Protein AF-A0A4P5W0W2-F1 (afdb_monomer_lite)

Secondary structure (DSSP, 8-state):
--------------------PPPPPS-SHHHHHHHHHHHHHHHGGGTTT-HHHHHHHHHHHHTT--SHHHHHHHHGGGGGGHHHHHHHHHHHHHHHT-S-HHHHHHHTTT-HHHHHHHHHHS--SSHHHHHHHGGGGGGGHHHHHHHHHHHHHHT---HHHHHHHHHH-GGGHHHHHHHHHHHHHHH--S----S--HHHHHHHHHHHHHHTTSS----HHHHTT---GGGG-

Radius of gyration: 25.73 Å; chains: 1; bounding box: 52×52×92 Å

Structure (mmCIF, N/CA/C/O backbone):
data_AF-A0A4P5W0W2-F1
#
_entry.id   AF-A0A4P5W0W2-F1
#
loop_
_atom_site.group_PDB
_atom_site.id
_atom_site.type_symbol
_atom_site.label_atom_id
_atom_site.label_alt_id
_atom_site.label_comp_id
_atom_site.label_asym_id
_atom_site.label_entity_id
_atom_site.label_seq_id
_atom_site.pdbx_PDB_ins_code
_atom_site.Cartn_x
_atom_site.Cartn_y
_atom_site.Cartn_z
_atom_site.occupancy
_atom_site.B_iso_or_equiv
_atom_site.auth_seq_id
_atom_site.auth_comp_id
_atom_site.auth_asym_id
_atom_site.auth_atom_id
_atom_site.pdbx_PDB_model_num
ATOM 1 N N . MET A 1 1 ? -24.484 -21.768 -55.369 1.00 39.94 1 MET A N 1
ATOM 2 C CA . MET A 1 1 ? -24.705 -23.216 -55.574 1.00 39.94 1 MET A CA 1
ATOM 3 C C . MET A 1 1 ? -23.811 -23.986 -54.602 1.00 39.94 1 MET A C 1
ATOM 5 O O . MET A 1 1 ? -22.611 -23.792 -54.692 1.00 39.94 1 MET A O 1
ATOM 9 N N . ARG A 1 2 ? -24.426 -24.833 -53.747 1.00 43.44 2 ARG A N 1
ATOM 10 C CA . ARG A 1 2 ? -23.876 -25.939 -52.904 1.00 43.44 2 ARG A CA 1
ATOM 11 C C . ARG A 1 2 ? -22.984 -25.519 -51.706 1.00 43.44 2 ARG A C 1
ATOM 13 O O . ARG A 1 2 ? -21.958 -24.898 -51.923 1.00 43.44 2 ARG A O 1
ATOM 20 N N . SER A 1 3 ? -23.421 -25.636 -50.434 1.00 46.44 3 SER A N 1
ATOM 21 C CA . SER A 1 3 ? -23.568 -26.850 -49.561 1.00 46.44 3 SER A CA 1
ATOM 22 C C . SER A 1 3 ? -22.209 -27.542 -49.345 1.00 46.44 3 SER A C 1
ATOM 24 O O . SER A 1 3 ? -21.544 -27.782 -50.342 1.00 46.44 3 SER A O 1
ATOM 26 N N . PHE A 1 4 ? -21.667 -27.824 -48.146 1.00 51.59 4 PHE A N 1
ATOM 27 C CA . PHE A 1 4 ? -22.126 -28.550 -46.933 1.00 51.59 4 PHE A CA 1
ATOM 28 C C . PHE A 1 4 ? -21.339 -28.015 -45.696 1.00 51.59 4 PHE A C 1
ATOM 30 O O . PHE A 1 4 ? -20.177 -27.666 -45.852 1.00 51.59 4 PHE A O 1
ATOM 37 N N . ALA A 1 5 ? -21.880 -27.745 -44.499 1.00 53.28 5 ALA A N 1
ATOM 38 C CA . ALA A 1 5 ? -22.445 -28.629 -43.464 1.00 53.28 5 ALA A CA 1
ATOM 39 C C . ALA A 1 5 ? -21.489 -29.727 -42.942 1.00 53.28 5 ALA A C 1
ATOM 41 O O . ALA A 1 5 ? -21.441 -30.791 -43.538 1.00 53.28 5 ALA A O 1
ATOM 42 N N . TYR A 1 6 ? -20.831 -29.495 -41.793 1.00 55.47 6 TYR A N 1
ATOM 43 C CA . TYR A 1 6 ? -20.475 -30.537 -40.812 1.00 55.47 6 TYR A CA 1
ATOM 44 C C . TYR A 1 6 ? -20.490 -29.947 -39.392 1.00 55.47 6 TYR A C 1
ATOM 46 O O . TYR A 1 6 ? -19.586 -29.224 -38.984 1.00 55.47 6 TYR A O 1
ATOM 54 N N . TYR A 1 7 ? -21.558 -30.257 -38.655 1.00 52.94 7 TYR A N 1
ATOM 55 C CA . TYR A 1 7 ? -21.638 -30.128 -37.202 1.00 52.94 7 TYR A CA 1
ATOM 56 C C . TYR A 1 7 ? -21.021 -31.388 -36.586 1.00 52.94 7 TYR A C 1
ATOM 58 O O . TYR A 1 7 ? -21.496 -32.490 -36.853 1.00 52.94 7 TYR A O 1
ATOM 66 N N . ALA A 1 8 ? -19.987 -31.234 -35.761 1.00 59.91 8 ALA A N 1
ATOM 67 C CA . ALA A 1 8 ? -19.470 -32.303 -34.913 1.00 59.91 8 ALA A CA 1
ATOM 68 C C . ALA A 1 8 ? -19.850 -31.992 -33.461 1.00 59.91 8 ALA A C 1
ATOM 70 O O . ALA A 1 8 ? -19.185 -31.222 -32.772 1.00 59.91 8 ALA A O 1
ATOM 71 N N . THR A 1 9 ? -20.967 -32.564 -33.019 1.00 56.84 9 THR A N 1
ATOM 72 C CA . THR A 1 9 ? -21.445 -32.486 -31.638 1.00 56.84 9 THR A CA 1
ATOM 73 C C . THR A 1 9 ? -20.765 -33.591 -30.831 1.00 56.84 9 THR A C 1
ATOM 75 O O . THR A 1 9 ? -21.128 -34.759 -30.946 1.00 56.84 9 THR A O 1
ATOM 78 N N . LEU A 1 10 ? -19.765 -33.239 -30.023 1.00 58.84 10 LEU A N 1
ATOM 79 C CA . LEU A 1 10 ? -19.168 -34.135 -29.030 1.00 58.84 10 LEU A CA 1
ATOM 80 C C . LEU A 1 10 ? -19.933 -33.992 -27.711 1.00 58.84 10 LEU A C 1
ATOM 82 O O . LEU A 1 10 ? -19.758 -33.027 -26.970 1.00 58.84 10 LEU A O 1
ATOM 86 N N . ALA A 1 11 ? -20.801 -34.962 -27.435 1.00 55.38 11 ALA A N 1
ATOM 87 C CA . ALA A 1 11 ? -21.416 -35.150 -26.130 1.00 55.38 11 ALA A CA 1
ATOM 88 C C . ALA A 1 11 ? -20.407 -35.844 -25.202 1.00 55.38 11 ALA A C 1
ATOM 90 O O . ALA A 1 11 ? -20.168 -37.045 -25.319 1.00 55.38 11 ALA A O 1
ATOM 91 N N . ALA A 1 12 ? -19.798 -35.086 -24.290 1.00 59.09 12 ALA A N 1
ATOM 92 C CA . ALA A 1 12 ? -18.997 -35.639 -23.206 1.00 59.09 12 ALA A CA 1
ATOM 93 C C . ALA A 1 12 ? -19.917 -35.989 -22.025 1.00 59.09 12 ALA A C 1
ATOM 95 O O . ALA A 1 12 ? -20.419 -35.107 -21.331 1.00 59.09 12 ALA A O 1
ATOM 96 N N . LEU A 1 13 ? -20.147 -37.288 -21.808 1.00 59.34 13 LEU A N 1
ATOM 97 C CA . LEU A 1 13 ? -20.707 -37.810 -20.562 1.00 59.34 13 LEU A CA 1
ATOM 98 C C . LEU A 1 13 ? -19.672 -37.641 -19.442 1.00 59.34 13 LEU A C 1
ATOM 100 O O . LEU A 1 13 ? -18.714 -38.407 -19.353 1.00 59.34 13 LEU A O 1
ATOM 104 N N . THR A 1 14 ? -19.881 -36.672 -18.556 1.00 64.12 14 THR A N 1
ATOM 105 C CA . THR A 1 14 ? -19.200 -36.624 -17.258 1.00 64.12 14 THR A CA 1
ATOM 106 C C . THR A 1 14 ? -20.047 -37.372 -16.232 1.00 64.12 14 THR A C 1
ATOM 108 O O . THR A 1 14 ? -21.064 -36.864 -15.758 1.00 64.12 14 THR A O 1
ATOM 111 N N . LEU A 1 15 ? -19.635 -38.598 -15.904 1.00 58.47 15 LEU A N 1
ATOM 112 C CA . LEU A 1 15 ? -20.134 -39.346 -14.753 1.00 58.47 15 LEU A CA 1
ATOM 113 C C . LEU A 1 15 ? -19.768 -38.578 -13.475 1.00 58.47 15 LEU A C 1
ATOM 115 O O . LEU A 1 15 ? -18.594 -38.435 -13.136 1.00 58.47 15 LEU A O 1
ATOM 119 N N . GLY A 1 16 ? -20.788 -38.055 -12.796 1.00 50.69 16 GLY A N 1
ATOM 120 C CA . GLY A 1 16 ? -20.661 -37.371 -11.515 1.00 50.69 16 GLY A CA 1
ATOM 121 C C . GLY A 1 16 ? -20.280 -38.346 -10.406 1.00 50.69 16 GLY A C 1
ATOM 122 O O . GLY A 1 16 ? -21.134 -39.037 -9.856 1.00 50.69 16 GLY A O 1
ATOM 123 N N . VAL A 1 17 ? -18.997 -38.371 -10.051 1.00 60.34 17 VAL A N 1
ATOM 124 C CA . VAL A 1 17 ? -18.537 -38.884 -8.759 1.00 60.34 17 VAL A CA 1
ATOM 125 C C . VAL A 1 17 ? -18.841 -37.797 -7.730 1.00 60.34 17 VAL A C 1
ATOM 127 O O . VAL A 1 17 ? -18.162 -36.775 -7.663 1.00 60.34 17 VAL A O 1
ATOM 130 N N . GLY A 1 18 ? -19.928 -37.983 -6.981 1.00 50.34 18 GLY A N 1
ATOM 131 C CA . GLY A 1 18 ? -20.324 -37.099 -5.892 1.00 50.34 18 GLY A CA 1
ATOM 132 C C . GLY A 1 18 ? -19.320 -37.165 -4.746 1.00 50.34 18 GLY A C 1
ATOM 133 O O . GLY A 1 18 ? -19.407 -38.040 -3.889 1.00 50.34 18 GLY A O 1
ATOM 134 N N . CYS A 1 19 ? -18.377 -36.226 -4.716 1.00 55.75 19 CYS A N 1
ATOM 135 C CA . CYS A 1 19 ? -17.613 -35.921 -3.515 1.00 55.75 19 CYS A CA 1
ATOM 136 C C . CYS A 1 19 ? -18.570 -35.276 -2.509 1.00 55.75 19 CYS A C 1
ATOM 138 O O . CYS A 1 19 ? -18.907 -34.100 -2.642 1.00 55.75 19 CYS A O 1
ATOM 140 N N . GLY A 1 20 ? -19.038 -36.053 -1.529 1.00 50.38 20 GLY A N 1
ATOM 141 C CA . GLY A 1 20 ? -19.758 -35.519 -0.378 1.00 50.38 20 GLY A CA 1
ATOM 142 C C . GLY A 1 20 ? -18.924 -34.411 0.256 1.00 50.38 20 GLY A C 1
ATOM 143 O O . GLY A 1 20 ? -17.802 -34.656 0.700 1.00 50.38 20 GLY A O 1
ATOM 144 N N . SER A 1 21 ? -19.438 -33.182 0.229 1.00 59.19 21 SER A N 1
ATOM 145 C CA . SER A 1 21 ? -18.805 -32.060 0.909 1.00 59.19 21 SER A CA 1
ATOM 146 C C . SER A 1 21 ? -18.748 -32.398 2.400 1.00 59.19 21 SER A C 1
ATOM 148 O O . SER A 1 21 ? -19.803 -32.674 2.977 1.00 59.19 21 SER A O 1
ATOM 150 N N . PRO A 1 22 ? -17.559 -32.439 3.025 1.00 60.62 22 PRO A N 1
ATOM 151 C CA . PRO A 1 22 ? -17.470 -32.655 4.458 1.00 60.62 22 PRO A CA 1
ATOM 152 C C . PRO A 1 22 ? -18.266 -31.554 5.156 1.00 60.62 22 PRO A C 1
ATOM 154 O O . PRO A 1 22 ? -18.097 -30.368 4.869 1.00 60.62 22 PRO A O 1
ATOM 157 N N . GLU A 1 23 ? -19.171 -31.973 6.034 1.00 58.88 23 GLU A N 1
ATOM 158 C CA . GLU A 1 23 ? -19.949 -31.090 6.891 1.00 58.88 23 GLU A CA 1
ATOM 159 C C . GLU A 1 23 ? -18.973 -30.161 7.637 1.00 58.88 23 GLU A C 1
ATOM 161 O O . GLU A 1 23 ? -18.024 -30.654 8.259 1.00 58.88 23 GLU A O 1
ATOM 166 N N . PRO A 1 24 ? -19.110 -28.826 7.522 1.00 57.62 24 PRO A N 1
ATOM 167 C CA . PRO A 1 24 ? -18.164 -27.905 8.131 1.00 57.62 24 PRO A CA 1
ATOM 168 C C . PRO A 1 24 ? -18.183 -28.112 9.643 1.00 57.62 24 PRO A C 1
ATOM 170 O O . PRO A 1 24 ? -19.223 -27.971 10.287 1.00 57.62 24 PRO A O 1
ATOM 173 N N . ALA A 1 25 ? -17.023 -28.464 10.201 1.00 55.62 25 ALA A N 1
ATOM 174 C CA . ALA A 1 25 ? -16.871 -28.703 11.625 1.00 55.62 25 ALA A CA 1
ATOM 175 C C . ALA A 1 25 ? -17.429 -27.506 12.422 1.00 55.62 25 ALA A C 1
ATOM 177 O O . ALA A 1 25 ? -16.989 -26.367 12.217 1.00 55.62 25 ALA A O 1
ATOM 178 N N . PRO A 1 26 ? -18.388 -27.718 13.338 1.00 56.16 26 PRO A N 1
ATOM 179 C CA . PRO A 1 26 ? -18.820 -26.657 14.223 1.00 56.16 26 PRO A CA 1
ATOM 180 C C . PRO A 1 26 ? -17.663 -26.302 15.170 1.00 56.16 26 PRO A C 1
ATOM 182 O O . PRO A 1 26 ? -16.964 -27.186 15.656 1.00 56.16 26 PRO A O 1
ATOM 185 N N . SER A 1 27 ? -17.532 -25.014 15.515 1.00 53.97 27 SER A N 1
ATOM 186 C CA . SER A 1 27 ? -16.923 -24.552 16.781 1.00 53.97 27 SER A CA 1
ATOM 187 C C . SER A 1 27 ? -15.509 -23.933 16.799 1.00 53.97 27 SER A C 1
ATOM 189 O O . SER A 1 27 ? -14.836 -24.016 17.824 1.00 53.97 27 SER A O 1
ATOM 191 N N . ALA A 1 28 ? -15.096 -23.177 15.776 1.00 56.72 28 ALA A N 1
ATOM 192 C CA . ALA A 1 28 ? -14.048 -22.151 15.966 1.00 56.72 28 ALA A CA 1
ATOM 193 C C . ALA A 1 28 ? -14.644 -20.751 16.240 1.00 56.72 28 ALA A C 1
ATOM 195 O O . ALA A 1 28 ? -14.241 -20.057 17.172 1.00 56.72 28 ALA A O 1
ATOM 196 N N . ALA A 1 29 ? -15.686 -20.362 15.498 1.00 54.91 29 ALA A N 1
ATOM 197 C CA . ALA A 1 29 ? -16.253 -19.010 15.553 1.00 54.91 29 ALA A CA 1
ATOM 198 C C . ALA A 1 29 ? -16.918 -18.642 16.899 1.00 54.91 29 ALA A C 1
ATOM 200 O O . ALA A 1 29 ? -16.861 -17.488 17.321 1.00 54.91 29 ALA A O 1
ATOM 201 N N . ARG A 1 30 ? -17.512 -19.613 17.615 1.00 59.53 30 ARG A N 1
ATOM 202 C CA . ARG A 1 30 ? -18.152 -19.360 18.925 1.00 59.53 30 ARG A CA 1
ATOM 203 C C . ARG A 1 30 ? -17.149 -19.004 20.027 1.00 59.53 30 ARG A C 1
ATOM 205 O O . ARG A 1 30 ? -17.495 -18.230 20.913 1.00 59.53 30 ARG A O 1
ATOM 212 N N . GLY A 1 31 ? -15.923 -19.528 19.965 1.00 66.75 31 GLY A N 1
ATOM 213 C CA . GLY A 1 31 ? -14.887 -19.221 20.957 1.00 66.75 31 GLY A CA 1
ATOM 214 C C . GLY A 1 31 ? -14.386 -17.778 20.857 1.00 66.75 31 GLY A C 1
ATOM 215 O O . GLY A 1 31 ? -14.198 -17.114 21.873 1.00 66.75 31 GLY A O 1
ATOM 216 N N . VAL A 1 32 ? -14.242 -17.266 19.631 1.00 65.06 32 VAL A N 1
ATOM 217 C CA . VAL A 1 32 ? -13.697 -15.923 19.368 1.00 65.06 32 VAL A CA 1
ATOM 218 C C . VAL A 1 32 ? -14.651 -14.824 19.845 1.00 65.06 32 VAL A C 1
ATOM 220 O O . VAL A 1 32 ? -14.226 -13.889 20.521 1.00 65.06 32 VAL A O 1
ATOM 223 N N . ALA A 1 33 ? -15.954 -14.969 19.583 1.00 67.94 33 ALA A N 1
ATOM 224 C CA . ALA A 1 33 ? -16.955 -13.995 20.022 1.00 67.94 33 ALA A CA 1
ATOM 225 C C . ALA A 1 33 ? -17.049 -13.892 21.558 1.00 67.94 33 ALA A C 1
ATOM 227 O O . ALA A 1 33 ? -17.168 -12.793 22.101 1.00 67.94 33 ALA A O 1
ATOM 228 N N . GLY A 1 34 ? -16.944 -15.023 22.268 1.00 75.50 34 GLY A N 1
ATOM 229 C CA . GLY A 1 34 ? -16.943 -15.043 23.734 1.00 75.50 34 GLY A CA 1
ATOM 230 C C . GLY A 1 34 ? -15.717 -14.351 24.338 1.00 75.50 34 GLY A C 1
ATOM 231 O O . GLY A 1 34 ? -15.853 -13.569 25.279 1.00 75.50 34 GLY A O 1
ATOM 232 N N . ALA A 1 35 ? -14.532 -14.580 23.763 1.00 74.50 35 ALA A N 1
ATOM 233 C CA . ALA A 1 35 ? -13.295 -13.940 24.208 1.00 74.50 35 ALA A CA 1
ATOM 234 C C . ALA A 1 35 ? -13.326 -12.417 24.005 1.00 74.50 35 ALA A C 1
ATOM 236 O O . ALA A 1 35 ? -12.937 -11.667 24.901 1.00 74.50 35 ALA A O 1
ATOM 237 N N . ALA A 1 36 ? -13.851 -11.956 22.866 1.00 79.19 36 ALA A N 1
ATOM 238 C CA . ALA A 1 36 ? -14.022 -10.534 22.597 1.00 79.19 36 ALA A CA 1
ATOM 239 C C . ALA A 1 36 ? -14.983 -9.866 23.596 1.00 79.19 36 ALA A C 1
ATOM 241 O O . ALA A 1 36 ? -14.666 -8.812 24.145 1.00 79.19 36 ALA A O 1
ATOM 242 N N . GLY A 1 37 ? -16.122 -10.500 23.900 1.00 82.69 37 GLY A N 1
ATOM 243 C CA . GLY A 1 37 ? -17.066 -9.992 24.901 1.00 82.69 37 GLY A CA 1
ATOM 244 C C . GLY A 1 37 ? -16.453 -9.880 26.302 1.00 82.69 37 GLY A C 1
ATOM 245 O O . GLY A 1 37 ? -16.635 -8.867 26.977 1.00 82.69 37 GLY A O 1
ATOM 246 N N . ALA A 1 38 ? -15.668 -10.879 26.717 1.00 85.19 38 ALA A N 1
ATOM 247 C CA . ALA A 1 38 ? -14.955 -10.846 27.993 1.00 85.19 38 ALA A CA 1
ATOM 248 C C . ALA A 1 38 ? -13.909 -9.716 28.047 1.00 85.19 38 ALA A C 1
ATOM 250 O O . ALA A 1 38 ? -13.832 -8.998 29.044 1.00 85.19 38 ALA A O 1
ATOM 251 N N . ALA A 1 39 ? -13.144 -9.518 26.966 1.00 84.50 39 ALA A N 1
ATOM 252 C CA . ALA A 1 39 ? -12.159 -8.441 26.870 1.00 84.50 39 ALA A CA 1
ATOM 253 C C . ALA A 1 39 ? -12.807 -7.053 26.983 1.00 84.50 39 ALA A C 1
ATOM 255 O O . ALA A 1 39 ? -12.330 -6.213 27.745 1.00 84.50 39 ALA A O 1
ATOM 256 N N . LEU A 1 40 ? -13.933 -6.835 26.299 1.00 90.31 40 LEU A N 1
ATOM 257 C CA . LEU A 1 40 ? -14.681 -5.578 26.384 1.00 90.31 40 LEU A CA 1
ATOM 258 C C . LEU A 1 40 ? -15.240 -5.334 27.792 1.00 90.31 40 LEU A C 1
ATOM 260 O O . LEU A 1 40 ? -15.156 -4.215 28.295 1.00 90.31 40 LEU A O 1
ATOM 264 N N . GLY A 1 41 ? -15.742 -6.380 28.458 1.00 91.75 41 GLY A N 1
ATOM 265 C CA . GLY A 1 41 ? -16.221 -6.292 29.839 1.00 91.75 41 GLY A CA 1
ATOM 266 C C . GLY A 1 41 ? -15.138 -5.845 30.827 1.00 91.75 41 GLY A C 1
ATOM 267 O O . GLY A 1 41 ? -15.423 -5.060 31.729 1.00 91.75 41 GLY A O 1
ATOM 268 N N . MET A 1 42 ? -13.884 -6.269 30.628 1.00 93.56 42 MET A N 1
ATOM 269 C CA . MET A 1 42 ? -12.757 -5.808 31.451 1.00 93.56 42 MET A CA 1
ATOM 270 C C . MET A 1 42 ? -12.445 -4.324 31.252 1.00 93.56 42 MET A C 1
ATOM 272 O O . MET A 1 42 ? -12.000 -3.673 32.193 1.00 93.56 42 MET A O 1
ATOM 276 N N . CYS A 1 43 ? -12.678 -3.766 30.061 1.00 96.56 43 CYS A N 1
ATOM 277 C CA . CYS A 1 43 ? -12.401 -2.354 29.813 1.00 96.56 43 CYS A CA 1
ATOM 278 C C . CYS A 1 43 ? -13.333 -1.435 30.612 1.00 96.56 43 CYS A C 1
ATOM 280 O O . CYS A 1 43 ? -12.893 -0.391 31.086 1.00 96.56 43 CYS A O 1
ATOM 282 N N . GLU A 1 44 ? -14.589 -1.830 30.839 1.00 96.38 44 GLU A N 1
ATOM 283 C CA . GLU A 1 44 ? -15.609 -1.004 31.506 1.00 96.38 44 GLU A CA 1
ATOM 284 C C . GLU A 1 44 ? -15.201 -0.497 32.899 1.00 96.38 44 GLU A C 1
ATOM 286 O O . GLU A 1 44 ? -15.609 0.597 33.295 1.00 96.38 44 GLU A O 1
ATOM 291 N N . GLN A 1 45 ? -14.321 -1.210 33.612 1.00 96.69 45 GLN A N 1
ATOM 292 C CA . GLN A 1 45 ? -13.799 -0.766 34.913 1.00 96.69 45 GLN A CA 1
ATOM 293 C C . GLN A 1 45 ? -13.016 0.560 34.843 1.00 96.69 45 GLN A C 1
ATOM 295 O O . GLN A 1 45 ? -12.909 1.282 35.837 1.00 96.69 45 GLN A O 1
ATOM 300 N N . TYR A 1 46 ? -12.477 0.901 33.668 1.00 96.44 46 TYR A N 1
ATOM 301 C CA . TYR A 1 46 ? -11.697 2.118 33.451 1.00 96.44 46 TYR A CA 1
ATOM 302 C C . TYR A 1 46 ? -12.542 3.315 33.010 1.00 96.44 46 TYR A C 1
ATOM 304 O O . TYR A 1 46 ? -12.067 4.448 33.103 1.00 96.44 46 TYR A O 1
ATOM 312 N N . ARG A 1 47 ? -13.786 3.091 32.553 1.00 96.38 47 ARG A N 1
ATOM 313 C CA . ARG A 1 47 ? -14.615 4.101 31.868 1.00 96.38 47 ARG A C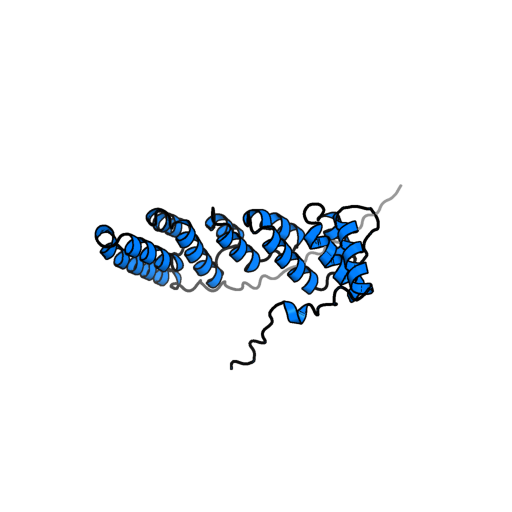A 1
ATOM 314 C C . ARG A 1 47 ? -14.711 5.416 32.641 1.00 96.38 47 ARG A C 1
ATOM 316 O O . ARG A 1 47 ? -14.555 6.484 32.061 1.00 96.38 47 ARG A O 1
ATOM 323 N N . ASN A 1 48 ? -14.957 5.325 33.947 1.00 96.06 48 ASN A N 1
ATOM 324 C CA . ASN A 1 48 ? -15.200 6.485 34.808 1.00 96.06 48 ASN A CA 1
ATOM 325 C C . ASN A 1 48 ? -13.989 6.864 35.677 1.00 96.06 48 ASN A C 1
ATOM 327 O O . ASN A 1 48 ? -14.081 7.804 36.461 1.00 96.06 48 ASN A O 1
ATOM 331 N N . THR A 1 49 ? -12.879 6.124 35.585 1.00 96.12 49 THR A N 1
ATOM 332 C CA . THR A 1 49 ? -11.705 6.307 36.456 1.00 96.12 49 THR A CA 1
ATOM 333 C C . THR A 1 49 ? -10.512 6.863 35.690 1.00 96.12 49 THR A C 1
ATOM 335 O O . THR A 1 49 ? -9.918 7.849 36.117 1.00 96.12 49 THR A O 1
ATOM 338 N N . ILE A 1 50 ? -10.167 6.261 34.549 1.00 96.94 50 ILE A N 1
ATOM 339 C CA . ILE A 1 50 ? -9.023 6.653 33.721 1.00 96.94 50 ILE A CA 1
ATOM 340 C C . ILE A 1 50 ? -9.448 6.555 32.244 1.00 96.94 50 ILE A C 1
ATOM 342 O O . ILE A 1 50 ? -9.213 5.523 31.611 1.00 96.94 50 ILE A O 1
ATOM 346 N N . PRO A 1 51 ? -10.056 7.612 31.665 1.00 94.81 51 PRO A N 1
ATOM 347 C CA . PRO A 1 51 ? -10.612 7.569 30.308 1.00 94.81 51 PRO A CA 1
ATOM 348 C C . PRO A 1 51 ? -9.619 7.097 29.239 1.00 94.81 51 PRO A C 1
ATOM 350 O O . PRO A 1 51 ? -9.944 6.236 28.431 1.00 94.81 51 PRO A O 1
ATOM 353 N N . LEU A 1 52 ? -8.363 7.548 29.292 1.00 95.62 52 LEU A N 1
ATOM 354 C CA . LEU A 1 52 ? -7.340 7.096 28.342 1.00 95.62 52 LEU A CA 1
ATOM 355 C C . LEU A 1 52 ? -7.036 5.589 28.464 1.00 95.62 52 LEU A C 1
ATOM 357 O O . LEU A 1 52 ? -6.764 4.929 27.462 1.00 95.62 52 LEU A O 1
ATOM 361 N N . ALA A 1 53 ? -7.085 5.022 29.675 1.00 96.75 53 ALA A N 1
ATOM 362 C CA . ALA A 1 53 ? -6.906 3.582 29.870 1.00 96.75 53 ALA A CA 1
ATOM 363 C C . ALA A 1 53 ? -8.109 2.792 29.336 1.00 96.75 53 ALA A C 1
ATOM 365 O O . ALA A 1 53 ? -7.919 1.720 28.764 1.00 96.75 53 ALA A O 1
ATOM 366 N N . TYR A 1 54 ? -9.324 3.341 29.463 1.00 97.00 54 TYR A N 1
ATOM 367 C CA . TYR A 1 54 ? -10.519 2.788 28.825 1.00 97.00 54 TYR A CA 1
ATOM 368 C C . TYR A 1 54 ? -10.342 2.709 27.304 1.00 97.00 54 TYR A C 1
ATOM 370 O O . TYR A 1 54 ? -10.448 1.626 26.733 1.00 97.00 54 TYR A O 1
ATOM 378 N N . GLU A 1 55 ? -9.974 3.818 26.658 1.00 96.75 55 GLU A N 1
ATOM 379 C CA . GLU A 1 55 ? -9.779 3.874 25.204 1.00 96.75 55 GLU A CA 1
ATOM 380 C C . GLU A 1 55 ? -8.673 2.917 24.729 1.00 96.75 55 GLU A C 1
ATOM 382 O O . GLU A 1 55 ? -8.878 2.144 23.793 1.00 96.75 55 GLU A O 1
ATOM 387 N N . ARG A 1 56 ? -7.515 2.894 25.405 1.00 96.94 56 ARG A N 1
ATOM 388 C CA . ARG A 1 56 ? -6.409 1.976 25.071 1.00 96.94 56 ARG A CA 1
ATOM 389 C C . ARG A 1 56 ? -6.777 0.504 25.276 1.00 96.94 56 ARG A C 1
ATOM 391 O O . ARG A 1 56 ? -6.347 -0.338 24.489 1.00 96.94 56 ARG A O 1
ATOM 398 N N . CYS A 1 57 ? -7.587 0.191 26.288 1.00 97.62 57 CYS A N 1
ATOM 399 C CA . CYS A 1 57 ? -8.114 -1.157 26.488 1.00 97.62 57 CYS A CA 1
ATOM 400 C C . CYS A 1 57 ? -9.012 -1.583 25.317 1.00 97.62 57 CYS A C 1
ATOM 402 O O . CYS A 1 57 ? -8.825 -2.672 24.775 1.00 97.62 57 CYS A O 1
ATOM 404 N N . LEU A 1 58 ? -9.926 -0.709 24.875 1.00 97.50 58 LEU A N 1
ATOM 405 C CA . LEU A 1 58 ? -10.797 -0.979 23.728 1.00 97.50 58 LEU A CA 1
ATOM 406 C C . LEU A 1 58 ? -10.002 -1.201 22.435 1.00 97.50 58 LEU A C 1
ATOM 408 O O . LEU A 1 58 ? -10.288 -2.153 21.717 1.00 97.50 58 LEU A O 1
ATOM 412 N N . ILE A 1 59 ? -8.982 -0.380 22.166 1.00 96.75 59 ILE A N 1
ATOM 413 C CA . ILE A 1 59 ? -8.089 -0.526 21.001 1.00 96.75 59 ILE A CA 1
ATOM 414 C C . ILE A 1 59 ? -7.415 -1.904 20.992 1.00 96.75 59 ILE A C 1
ATOM 416 O O . ILE A 1 59 ? -7.418 -2.594 19.977 1.00 96.75 59 ILE A O 1
ATOM 420 N N . SER A 1 60 ? -6.883 -2.336 22.138 1.00 96.25 60 SER A N 1
ATOM 421 C CA . SER A 1 60 ? -6.258 -3.657 22.276 1.00 96.25 60 SER A CA 1
ATOM 422 C C . SER A 1 60 ? -7.264 -4.795 22.054 1.00 96.25 60 SER A C 1
ATOM 424 O O . SER A 1 60 ? -6.985 -5.754 21.331 1.00 96.25 60 SER A O 1
ATOM 426 N N . ALA A 1 61 ? -8.468 -4.669 22.624 1.00 96.12 61 ALA A N 1
ATOM 427 C CA . ALA A 1 61 ? -9.544 -5.642 22.446 1.00 96.12 61 ALA A CA 1
ATOM 428 C C . ALA A 1 61 ? -10.062 -5.694 20.998 1.00 96.12 61 ALA A C 1
ATOM 430 O O . ALA A 1 61 ? -10.489 -6.758 20.539 1.00 96.12 61 ALA A O 1
ATOM 431 N N . ALA A 1 62 ? -9.992 -4.575 20.265 1.00 96.00 62 ALA A N 1
ATOM 432 C CA . ALA A 1 62 ? -10.502 -4.465 18.905 1.00 96.00 62 ALA A CA 1
ATOM 433 C C . ALA A 1 62 ? -9.875 -5.499 17.970 1.00 96.00 62 ALA A C 1
ATOM 435 O O . ALA A 1 62 ? -10.586 -6.088 17.167 1.00 96.00 62 ALA A O 1
ATOM 436 N N . ARG A 1 63 ? -8.591 -5.829 18.141 1.00 95.62 63 ARG A N 1
ATOM 437 C CA . ARG A 1 63 ? -7.883 -6.845 17.344 1.00 95.62 63 ARG A CA 1
ATOM 438 C C . ARG A 1 63 ? -8.614 -8.195 17.237 1.00 95.62 63 ARG A C 1
ATOM 440 O O . ARG A 1 63 ? -8.457 -8.894 16.239 1.00 95.62 63 ARG A O 1
ATOM 447 N N . GLY A 1 64 ? -9.388 -8.576 18.256 1.00 93.62 64 GLY A N 1
ATOM 448 C CA . GLY A 1 64 ? -10.118 -9.847 18.310 1.00 93.62 64 GLY A CA 1
ATOM 449 C C . GLY A 1 64 ? -11.570 -9.799 17.821 1.00 93.62 64 GLY A C 1
ATOM 450 O O . GLY A 1 64 ? -12.250 -10.824 17.878 1.00 93.62 64 GLY A O 1
ATOM 451 N N . LEU A 1 65 ? -12.083 -8.643 17.384 1.00 95.06 65 LEU A N 1
ATOM 452 C CA . LEU A 1 65 ? -13.491 -8.519 16.994 1.00 95.06 65 LEU A CA 1
ATOM 453 C C . LEU A 1 65 ? -13.751 -9.206 15.641 1.00 95.06 65 LEU A C 1
ATOM 455 O O . LEU A 1 65 ? -13.004 -8.989 14.686 1.00 95.06 65 LEU A O 1
ATOM 459 N N . PRO A 1 66 ? -14.821 -10.009 15.513 1.00 94.38 66 PRO A N 1
ATOM 460 C CA . PRO A 1 66 ? -15.022 -10.850 14.334 1.00 94.38 66 PRO A CA 1
ATOM 461 C C . PRO A 1 66 ? -15.581 -10.100 13.118 1.00 94.38 66 PRO A C 1
ATOM 463 O O . PRO A 1 66 ? -15.407 -10.565 11.993 1.00 94.38 66 PRO A O 1
ATOM 466 N N . THR A 1 67 ? -16.263 -8.967 13.309 1.00 95.12 67 THR A N 1
ATOM 467 C CA . THR A 1 67 ? -16.967 -8.268 12.222 1.00 95.12 67 THR A CA 1
ATOM 468 C C . THR A 1 67 ? -16.707 -6.766 12.215 1.00 95.12 67 THR A C 1
ATOM 470 O O . THR A 1 67 ? -16.302 -6.181 13.223 1.00 95.12 67 THR A O 1
ATOM 473 N N . VAL A 1 68 ? -16.967 -6.145 11.060 1.00 95.75 68 VAL A N 1
ATOM 474 C CA . VAL A 1 68 ? -16.855 -4.693 10.858 1.00 95.75 68 VAL A CA 1
ATOM 475 C C . VAL A 1 68 ? -17.849 -3.949 11.748 1.00 95.75 68 VAL A C 1
ATOM 477 O O . VAL A 1 68 ? -17.512 -2.900 12.287 1.00 95.75 68 VAL A O 1
ATOM 480 N N . GLU A 1 69 ? -19.050 -4.490 11.955 1.00 95.56 69 GLU A N 1
ATOM 481 C CA . GLU A 1 69 ? -20.087 -3.873 12.788 1.00 95.56 69 GLU A CA 1
ATOM 482 C C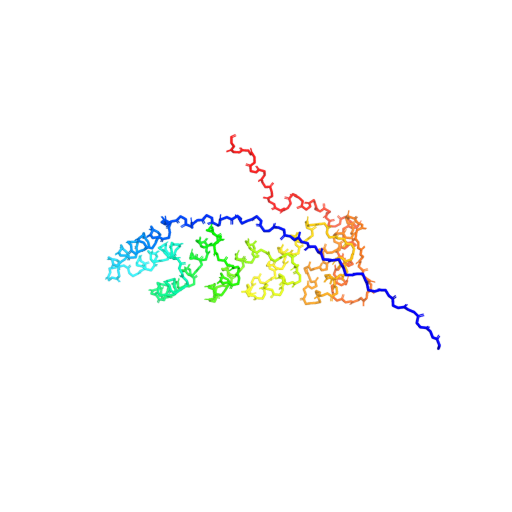 . GLU A 1 69 ? -19.645 -3.802 14.251 1.00 95.56 69 GLU A C 1
ATOM 484 O O . GLU A 1 69 ? -19.722 -2.739 14.866 1.00 95.56 69 GLU A O 1
ATOM 489 N N . MET A 1 70 ? -19.114 -4.907 14.790 1.00 95.62 70 MET A N 1
ATOM 490 C CA . MET A 1 70 ? -18.596 -4.948 16.160 1.00 95.62 70 MET A CA 1
ATOM 491 C C . MET A 1 70 ? -17.394 -4.019 16.329 1.00 95.62 70 MET A C 1
ATOM 493 O O . MET A 1 70 ? -17.321 -3.284 17.312 1.00 95.62 70 MET A O 1
ATOM 497 N N . MET A 1 71 ? -16.469 -4.027 15.363 1.00 95.81 71 MET A N 1
ATOM 498 C CA . MET A 1 71 ? -15.351 -3.084 15.329 1.00 95.81 71 MET A CA 1
ATOM 499 C C . MET A 1 71 ? -15.840 -1.639 15.353 1.00 95.81 71 MET A C 1
ATOM 501 O O . MET A 1 71 ? -15.413 -0.875 16.211 1.00 95.81 71 MET A O 1
ATOM 505 N N . THR A 1 72 ? -16.786 -1.286 14.484 1.00 95.56 72 THR A N 1
ATOM 506 C CA . THR A 1 72 ? -17.320 0.077 14.384 1.00 95.56 72 THR A CA 1
ATOM 507 C C . THR A 1 72 ? -17.951 0.518 15.703 1.00 95.56 72 THR A C 1
ATOM 509 O O . THR A 1 72 ? -17.673 1.611 16.192 1.00 95.56 72 THR A O 1
ATOM 512 N N . GLU A 1 73 ? -18.767 -0.339 16.326 1.00 95.25 73 GLU A N 1
ATOM 513 C CA . GLU A 1 73 ? -19.399 -0.033 17.613 1.00 95.25 73 GLU A CA 1
ATOM 514 C C . GLU A 1 73 ? -18.365 0.223 18.720 1.00 95.25 73 GLU A C 1
ATOM 516 O O . GLU A 1 73 ? -18.509 1.162 19.507 1.00 95.25 73 GLU A O 1
ATOM 521 N N . VAL A 1 74 ? -17.318 -0.603 18.785 1.00 95.88 74 VAL A N 1
ATOM 522 C CA . VAL A 1 74 ? -16.255 -0.488 19.789 1.00 95.88 74 VAL A CA 1
ATOM 523 C C . VAL A 1 74 ? -15.382 0.737 19.526 1.00 95.88 74 VAL A C 1
ATOM 525 O O . VAL A 1 74 ? -15.157 1.528 20.439 1.00 95.88 74 VAL A O 1
ATOM 528 N N . CYS A 1 75 ? -14.935 0.943 18.290 1.00 95.88 75 CYS A N 1
ATOM 529 C CA . CYS A 1 75 ? -14.030 2.033 17.941 1.00 95.88 75 CYS A CA 1
ATOM 530 C C . CYS A 1 75 ? -14.696 3.413 17.984 1.00 95.88 75 CYS A C 1
ATOM 532 O O . CYS A 1 75 ? -14.033 4.405 18.274 1.00 95.88 75 CYS A O 1
ATOM 534 N N . ASN A 1 76 ? -16.018 3.507 17.821 1.00 95.75 76 ASN A N 1
ATOM 535 C CA . ASN A 1 76 ? -16.743 4.759 18.071 1.00 95.75 76 ASN A CA 1
ATOM 536 C C . ASN A 1 76 ? -16.650 5.220 19.539 1.00 95.75 76 ASN A C 1
ATOM 538 O O . ASN A 1 76 ? -16.836 6.402 19.829 1.00 95.75 76 ASN A O 1
ATOM 542 N N . LYS A 1 77 ? -16.352 4.310 20.476 1.00 96.06 77 LYS A N 1
ATOM 543 C CA . LYS A 1 77 ? -16.210 4.620 21.908 1.00 96.06 77 LYS A CA 1
ATOM 544 C C . LYS A 1 77 ? -14.807 5.125 22.271 1.00 96.06 77 LYS A C 1
ATOM 546 O O . LYS A 1 77 ? -14.621 5.549 23.406 1.00 96.06 77 LYS A O 1
ATOM 551 N N . THR A 1 78 ? -13.839 5.104 21.346 1.00 95.81 78 THR A N 1
ATOM 552 C CA . THR A 1 78 ? -12.443 5.510 21.614 1.00 95.81 78 THR A CA 1
ATOM 553 C C . THR A 1 78 ? -12.139 6.974 21.282 1.00 95.81 78 THR A C 1
ATOM 555 O O . THR A 1 78 ? -10.977 7.372 21.295 1.00 95.81 78 THR A O 1
ATOM 558 N N . GLY A 1 79 ? -13.155 7.772 20.933 1.00 93.69 79 GLY A N 1
ATOM 559 C CA . GLY A 1 79 ? -13.009 9.210 20.702 1.00 93.69 79 GLY A CA 1
ATOM 560 C C . GLY A 1 79 ? -11.953 9.543 19.644 1.00 93.69 79 GLY A C 1
ATOM 561 O O . GLY A 1 79 ? -12.026 9.081 18.507 1.00 93.69 79 GLY A O 1
ATOM 562 N N . SER A 1 80 ? -10.948 10.335 20.022 1.00 94.38 80 SER A N 1
ATOM 563 C CA . SER A 1 80 ? -9.866 10.754 19.119 1.00 94.38 80 SER A CA 1
ATOM 564 C C . SER A 1 80 ? -8.946 9.611 18.672 1.00 94.38 80 SER A C 1
ATOM 566 O O . SER A 1 80 ? -8.236 9.766 17.681 1.00 94.38 80 SER A O 1
ATOM 568 N N . LEU A 1 81 ? -8.976 8.459 19.351 1.00 95.75 81 LEU A N 1
ATOM 569 C CA . LEU A 1 81 ? -8.180 7.276 19.010 1.00 95.75 81 LEU A CA 1
ATOM 570 C C . LEU A 1 81 ? -8.925 6.280 18.104 1.00 95.75 81 LEU A C 1
ATOM 572 O O . LEU A 1 81 ? -8.472 5.152 17.922 1.00 95.75 81 LEU A O 1
ATOM 576 N N . GLN A 1 82 ? -10.064 6.669 17.520 1.00 95.50 82 GLN A N 1
ATOM 577 C CA . GLN A 1 82 ? -10.831 5.816 16.600 1.00 95.50 82 GLN A CA 1
ATOM 578 C C . GLN A 1 82 ? -9.966 5.253 15.459 1.00 95.50 82 GLN A C 1
ATOM 580 O O . GLN A 1 82 ? -10.023 4.061 15.172 1.00 95.50 82 GLN A O 1
ATOM 585 N N . SER A 1 83 ? -9.103 6.076 14.856 1.00 95.62 83 SER A N 1
ATOM 586 C CA . SER A 1 83 ? -8.184 5.644 13.791 1.00 95.62 83 SER A CA 1
ATOM 587 C C . SER A 1 83 ? -7.218 4.535 14.244 1.00 95.62 83 SER A C 1
ATOM 589 O O . SER A 1 83 ? -6.988 3.574 13.505 1.00 95.62 83 SER A O 1
ATOM 591 N N . ASP A 1 84 ? -6.679 4.634 15.465 1.00 95.94 84 ASP A N 1
ATOM 592 C CA . ASP A 1 84 ? -5.804 3.608 16.053 1.00 95.94 84 ASP A CA 1
ATOM 593 C C . ASP A 1 84 ? -6.584 2.301 16.266 1.00 95.94 84 ASP A C 1
ATOM 595 O O . ASP A 1 84 ? -6.106 1.222 15.921 1.00 95.94 84 ASP A O 1
ATOM 599 N N . CYS A 1 85 ? -7.815 2.402 16.777 1.00 96.81 85 CYS A N 1
ATOM 600 C CA . CYS A 1 85 ? -8.696 1.257 17.001 1.00 96.81 85 CYS A CA 1
ATOM 601 C C . CYS A 1 85 ? -9.002 0.490 15.704 1.00 96.81 85 CYS A C 1
ATOM 603 O O . CYS A 1 85 ? -8.865 -0.734 15.658 1.00 96.81 85 CYS A O 1
ATOM 605 N N . HIS A 1 86 ? -9.358 1.206 14.630 1.00 96.62 86 HIS A N 1
ATOM 606 C CA . HIS A 1 86 ? -9.596 0.603 13.316 1.00 96.62 86 HIS A CA 1
ATOM 607 C C . HIS A 1 86 ? -8.335 -0.094 12.786 1.00 96.62 86 HIS A C 1
ATOM 609 O O . HIS A 1 86 ? -8.414 -1.213 12.280 1.00 96.62 86 HIS A O 1
ATOM 615 N N . SER A 1 87 ? -7.168 0.538 12.946 1.00 96.62 87 SER A N 1
ATOM 616 C CA . SER A 1 87 ? -5.885 -0.010 12.487 1.00 96.62 87 SER A CA 1
ATOM 617 C C . SER A 1 87 ? -5.530 -1.323 13.200 1.00 96.62 87 SER A C 1
ATOM 619 O O . SER A 1 87 ? -5.117 -2.282 12.550 1.00 96.62 87 SER A O 1
ATOM 621 N N . GLU A 1 88 ? -5.757 -1.408 14.514 1.00 96.75 88 GLU A N 1
ATOM 622 C CA . GLU A 1 88 ? -5.531 -2.629 15.303 1.00 96.75 88 GLU A CA 1
ATOM 623 C C . GLU A 1 88 ? -6.495 -3.764 14.945 1.00 96.75 88 GLU A C 1
ATOM 625 O O . GLU A 1 88 ? -6.091 -4.931 14.892 1.00 96.75 88 GLU A O 1
ATOM 630 N N . TRP A 1 89 ? -7.759 -3.441 14.652 1.00 97.44 89 TRP A N 1
ATOM 631 C CA . TRP A 1 89 ? -8.694 -4.428 14.114 1.00 97.44 89 TRP A CA 1
ATOM 632 C C . TRP A 1 89 ? -8.230 -4.943 12.751 1.00 97.44 89 TRP A C 1
ATOM 634 O O . TRP A 1 89 ? -8.138 -6.155 12.561 1.00 97.44 89 TRP A O 1
ATOM 644 N N . VAL A 1 90 ? -7.882 -4.046 11.821 1.00 98.00 90 VAL A N 1
ATOM 645 C CA . VAL A 1 90 ? -7.407 -4.417 10.480 1.00 98.00 90 VAL A CA 1
ATOM 646 C C . VAL A 1 90 ? -6.157 -5.300 10.560 1.00 98.00 90 VAL A C 1
ATOM 648 O O . VAL A 1 90 ? -6.130 -6.344 9.912 1.00 98.00 90 VAL A O 1
ATOM 651 N N . ASP A 1 91 ? -5.169 -4.964 11.397 1.00 97.12 91 ASP A N 1
ATOM 652 C CA . ASP A 1 91 ? -3.993 -5.812 11.668 1.00 97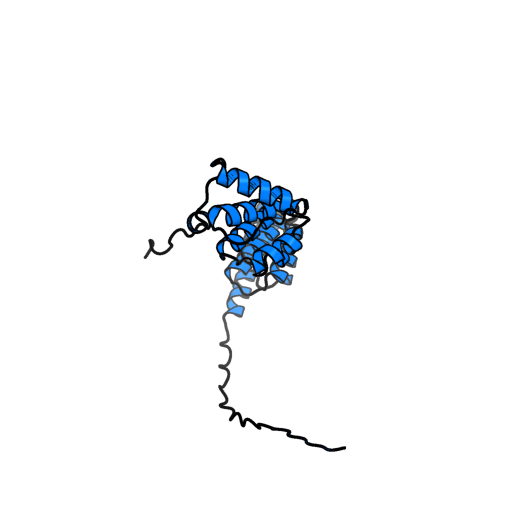.12 91 ASP A CA 1
ATOM 653 C C . ASP A 1 91 ? -4.388 -7.206 12.180 1.00 97.12 91 ASP A C 1
ATOM 655 O O . ASP A 1 91 ? -3.904 -8.224 11.677 1.00 97.12 91 ASP A O 1
ATOM 659 N N . GLY A 1 92 ? -5.336 -7.276 13.120 1.00 95.94 92 GLY A N 1
ATOM 660 C CA . GLY A 1 92 ? -5.900 -8.538 13.595 1.00 95.94 92 GLY A CA 1
ATOM 661 C C . GLY A 1 92 ? -6.492 -9.389 12.472 1.00 95.94 92 GLY A C 1
ATOM 662 O O . GLY A 1 92 ? -6.155 -10.567 12.340 1.00 95.94 92 GLY A O 1
ATOM 663 N N . ARG A 1 93 ? -7.336 -8.796 11.622 1.00 97.19 93 ARG A N 1
ATOM 664 C CA . ARG A 1 93 ? -8.001 -9.505 10.517 1.00 97.19 93 ARG A CA 1
ATOM 665 C C . ARG A 1 93 ? -7.042 -9.888 9.395 1.00 97.19 93 ARG A C 1
ATOM 667 O O . ARG A 1 93 ? -7.170 -10.983 8.857 1.00 97.19 93 ARG A O 1
ATOM 674 N N . MET A 1 94 ? -6.040 -9.061 9.093 1.00 96.81 94 MET A N 1
ATOM 675 C CA . MET A 1 94 ? -4.978 -9.408 8.142 1.00 96.81 94 MET A CA 1
ATOM 676 C C . MET A 1 94 ? -4.209 -10.660 8.571 1.00 96.81 94 MET A C 1
ATOM 678 O O . MET A 1 94 ? -3.885 -11.491 7.729 1.00 96.81 94 MET A O 1
ATOM 682 N N . ARG A 1 95 ? -3.948 -10.836 9.875 1.00 95.25 95 ARG A N 1
ATOM 683 C CA . ARG A 1 95 ? -3.280 -12.046 10.390 1.00 95.25 95 ARG A CA 1
ATOM 684 C C . ARG A 1 95 ? -4.145 -13.297 10.299 1.00 95.25 95 ARG A C 1
ATOM 686 O O . ARG A 1 95 ? -3.603 -14.385 10.128 1.00 95.25 95 ARG A O 1
ATOM 693 N N . VAL A 1 96 ? -5.461 -13.152 10.445 1.00 95.12 96 VAL A N 1
ATOM 694 C CA . VAL A 1 96 ? -6.403 -14.268 10.280 1.00 95.12 96 VAL A CA 1
ATOM 695 C C . VAL A 1 96 ? -6.585 -14.613 8.798 1.00 95.12 96 VAL A C 1
ATOM 697 O O . VAL A 1 96 ? -6.706 -15.788 8.463 1.00 95.12 96 VAL A O 1
ATOM 700 N N . GLY A 1 97 ? -6.555 -13.614 7.911 1.00 94.81 97 GLY A N 1
ATOM 701 C CA . GLY A 1 97 ? -6.627 -13.806 6.460 1.00 94.81 97 GLY A CA 1
ATOM 702 C C . GLY A 1 97 ? -8.013 -14.216 5.955 1.00 94.81 97 GLY A C 1
ATOM 703 O O . GLY A 1 97 ? -8.124 -14.860 4.916 1.00 94.81 97 GLY A O 1
ATOM 704 N N . ASP A 1 98 ? -9.074 -13.880 6.689 1.00 95.00 98 ASP A N 1
ATOM 705 C CA . ASP A 1 98 ? -10.450 -14.302 6.401 1.00 95.00 98 ASP A CA 1
ATOM 706 C C . ASP A 1 98 ? -11.332 -13.204 5.785 1.00 95.00 98 ASP A C 1
ATOM 708 O O . ASP A 1 98 ? -12.508 -13.438 5.508 1.00 95.00 98 ASP A O 1
ATOM 712 N N . LEU A 1 99 ? -10.777 -12.014 5.538 1.00 95.94 99 LEU A N 1
ATOM 713 C CA . LEU A 1 99 ? -11.455 -10.911 4.856 1.00 95.94 99 LEU A CA 1
ATOM 714 C C . LEU A 1 99 ? -10.715 -10.500 3.577 1.00 95.94 99 LEU A C 1
ATOM 716 O O . LEU A 1 99 ? -9.484 -10.513 3.546 1.00 95.94 99 LEU A O 1
ATOM 720 N N . PRO A 1 100 ? -11.438 -10.077 2.522 1.00 96.62 100 PRO A N 1
ATOM 721 C CA . PRO A 1 100 ? -10.806 -9.566 1.315 1.00 96.62 100 PRO A CA 1
ATOM 722 C C . PRO A 1 100 ? -10.204 -8.174 1.555 1.00 96.62 100 PRO A C 1
ATOM 724 O O . PRO A 1 100 ? -10.726 -7.375 2.337 1.00 96.62 100 PRO A O 1
ATOM 727 N N . ALA A 1 101 ? -9.152 -7.840 0.800 1.00 95.50 101 ALA A N 1
ATOM 728 C CA . ALA A 1 101 ? -8.451 -6.555 0.895 1.00 95.50 101 ALA A CA 1
ATOM 729 C C . ALA A 1 101 ? -9.385 -5.339 0.764 1.00 95.50 101 ALA A C 1
ATOM 731 O O . ALA A 1 101 ? -9.218 -4.356 1.476 1.00 95.50 101 ALA A O 1
ATOM 732 N N . ALA A 1 102 ? -10.411 -5.419 -0.091 1.00 95.75 102 ALA A N 1
ATOM 733 C CA . ALA A 1 102 ? -11.398 -4.350 -0.250 1.00 95.75 102 ALA A CA 1
ATOM 734 C C . ALA A 1 102 ? -12.163 -4.046 1.054 1.00 95.75 102 ALA A C 1
ATOM 736 O O . ALA A 1 102 ? -12.387 -2.881 1.376 1.00 95.75 102 ALA A O 1
ATOM 737 N N . THR A 1 103 ? -12.522 -5.075 1.831 1.00 97.00 103 THR A N 1
ATOM 738 C CA . THR A 1 103 ? -13.182 -4.906 3.135 1.00 97.00 103 THR A CA 1
ATOM 739 C C . THR A 1 103 ? -12.230 -4.296 4.159 1.00 97.00 103 THR A C 1
ATOM 741 O O . THR A 1 103 ? -12.624 -3.401 4.901 1.00 97.00 103 THR A O 1
ATOM 744 N N . LEU A 1 104 ? -10.970 -4.737 4.175 1.00 97.44 104 LEU A N 1
ATOM 745 C CA . LEU A 1 104 ? -9.946 -4.191 5.068 1.00 97.44 104 LEU A CA 1
ATOM 746 C C . LEU A 1 104 ? -9.651 -2.714 4.759 1.00 97.44 104 LEU A C 1
ATOM 748 O O . LEU A 1 104 ? -9.586 -1.898 5.673 1.00 97.44 104 LEU A O 1
ATOM 752 N N . LEU A 1 105 ? -9.557 -2.347 3.477 1.00 96.62 105 LEU A N 1
ATOM 753 C CA . LEU A 1 105 ? -9.365 -0.959 3.045 1.00 96.62 105 LEU A CA 1
ATOM 754 C C . LEU A 1 105 ? -10.538 -0.061 3.431 1.00 96.62 105 LEU A C 1
ATOM 756 O O . LEU A 1 105 ? -10.320 1.051 3.904 1.00 96.62 105 LEU A O 1
ATOM 760 N N . ALA A 1 106 ? -11.773 -0.541 3.269 1.00 96.06 106 ALA A N 1
ATOM 761 C CA . ALA A 1 106 ? -12.952 0.202 3.701 1.00 96.06 106 ALA A CA 1
ATOM 762 C C . ALA A 1 106 ? -12.945 0.440 5.222 1.00 96.06 106 ALA A C 1
ATOM 764 O O . ALA A 1 106 ? -13.290 1.529 5.676 1.00 96.06 106 ALA A O 1
ATOM 765 N N . ALA A 1 107 ? -12.496 -0.549 6.002 1.00 96.44 107 ALA A N 1
ATOM 766 C CA . ALA A 1 107 ? -12.381 -0.438 7.452 1.00 96.44 107 ALA A CA 1
ATOM 767 C C . ALA A 1 107 ? -11.265 0.516 7.911 1.00 96.44 107 ALA A C 1
ATOM 769 O O . ALA A 1 107 ? -11.357 1.048 9.013 1.00 96.44 107 ALA A O 1
ATOM 770 N N . CYS A 1 108 ? -10.244 0.776 7.090 1.00 95.56 108 CYS A N 1
ATOM 771 C CA . CYS A 1 108 ? -9.167 1.704 7.439 1.00 95.56 108 CYS A CA 1
ATOM 772 C C . CYS A 1 108 ? -9.598 3.175 7.504 1.00 95.56 108 CYS A C 1
ATOM 774 O O . CYS A 1 108 ? -8.885 3.973 8.108 1.00 95.56 108 CYS A O 1
ATOM 776 N N . ALA A 1 109 ? -10.701 3.579 6.866 1.00 83.81 109 ALA A N 1
ATOM 777 C CA . ALA A 1 109 ? -11.018 4.995 6.689 1.00 83.81 109 ALA A CA 1
ATOM 778 C C . ALA A 1 109 ? -11.229 5.733 8.036 1.00 83.81 109 ALA A C 1
ATOM 780 O O . ALA A 1 109 ? -11.978 5.238 8.878 1.00 83.81 109 ALA A O 1
ATOM 781 N N . PRO A 1 110 ? -10.631 6.930 8.244 1.00 81.38 110 PRO A N 1
ATOM 782 C CA . PRO A 1 110 ? -9.837 7.725 7.296 1.00 81.38 110 PRO A CA 1
ATOM 783 C C . PRO A 1 110 ? -8.300 7.570 7.423 1.00 81.38 110 PRO A C 1
ATOM 785 O O . PRO A 1 110 ? -7.580 8.456 6.975 1.00 81.38 110 PRO A O 1
ATOM 788 N N . SER A 1 111 ? -7.776 6.499 8.032 1.00 95.12 111 SER A N 1
ATOM 789 C CA . SER A 1 111 ? -6.342 6.292 8.309 1.00 95.12 111 SER A CA 1
ATOM 790 C C . SER A 1 111 ? -5.516 5.933 7.059 1.00 95.12 111 SER A C 1
ATOM 792 O O . SER A 1 111 ? -5.605 4.800 6.568 1.00 95.12 111 SER A O 1
ATOM 794 N N . PRO A 1 112 ? -4.639 6.830 6.561 1.00 95.88 112 PRO A N 1
ATOM 795 C CA . PRO A 1 112 ? -3.790 6.529 5.409 1.00 95.88 112 PRO A CA 1
ATOM 796 C C . PRO A 1 112 ? -2.688 5.508 5.742 1.00 95.88 112 PRO A C 1
ATOM 798 O O . PRO A 1 112 ? -2.291 4.733 4.876 1.00 95.88 112 PRO A O 1
ATOM 801 N N . ASP A 1 113 ? -2.220 5.480 6.998 1.00 96.12 113 ASP A N 1
ATOM 802 C CA . ASP A 1 113 ? -1.235 4.508 7.500 1.00 96.12 113 ASP A CA 1
ATOM 803 C C . ASP A 1 113 ? -1.805 3.078 7.490 1.00 96.12 113 ASP A C 1
ATOM 805 O O . ASP A 1 113 ? -1.153 2.134 7.032 1.00 96.12 113 ASP A O 1
ATOM 809 N N . CYS A 1 114 ? -3.063 2.923 7.923 1.00 97.62 114 CYS A N 1
ATOM 810 C CA . CYS A 1 114 ? -3.780 1.651 7.834 1.00 97.62 114 CYS A CA 1
ATOM 811 C C . CYS A 1 114 ? -3.923 1.210 6.373 1.00 97.62 114 CYS A C 1
ATOM 813 O O . CYS A 1 114 ? -3.595 0.072 6.035 1.00 97.62 114 CYS A O 1
ATOM 815 N N . ALA A 1 115 ? -4.353 2.121 5.490 1.00 97.81 115 ALA A N 1
ATOM 816 C CA . ALA A 1 115 ? -4.540 1.808 4.076 1.00 97.81 115 ALA A CA 1
ATOM 817 C C . ALA A 1 115 ? -3.232 1.365 3.402 1.00 97.81 115 ALA A C 1
ATOM 819 O O . ALA A 1 115 ? -3.225 0.348 2.711 1.00 97.81 115 ALA A O 1
ATOM 820 N N . LEU A 1 116 ? -2.117 2.068 3.648 1.00 97.75 116 LEU A N 1
ATOM 821 C CA . LEU A 1 116 ? -0.790 1.662 3.173 1.00 97.75 116 LEU A CA 1
ATOM 822 C C . LEU A 1 116 ? -0.445 0.238 3.632 1.00 97.75 116 LEU A C 1
ATOM 824 O O . LEU A 1 116 ? -0.064 -0.596 2.814 1.00 97.75 116 LEU A O 1
ATOM 828 N N . THR A 1 117 ? -0.639 -0.055 4.920 1.00 97.75 117 THR A N 1
ATOM 829 C CA . THR A 1 117 ? -0.339 -1.374 5.497 1.00 97.75 117 THR A CA 1
ATOM 830 C C . THR A 1 117 ? -1.141 -2.489 4.818 1.00 97.75 117 THR A C 1
ATOM 832 O O . THR A 1 117 ? -0.585 -3.542 4.489 1.00 97.75 117 THR A O 1
ATOM 835 N N . VAL A 1 118 ? -2.434 -2.261 4.551 1.00 98.06 118 VAL A N 1
ATOM 836 C CA . VAL A 1 118 ? -3.279 -3.226 3.828 1.00 98.06 118 VAL A CA 1
ATOM 837 C C . VAL A 1 118 ? -2.784 -3.429 2.399 1.00 98.06 118 VAL A C 1
ATOM 839 O O . VAL A 1 118 ? -2.663 -4.571 1.961 1.00 98.06 118 VAL A O 1
ATOM 842 N N . LEU A 1 119 ? -2.472 -2.345 1.685 1.00 97.75 119 LEU A N 1
ATOM 843 C CA . LEU A 1 119 ? -2.023 -2.382 0.289 1.00 97.75 119 LEU A CA 1
ATOM 844 C C . LEU A 1 119 ? -0.669 -3.073 0.108 1.00 97.75 119 LEU A C 1
ATOM 846 O O . LEU A 1 119 ? -0.440 -3.702 -0.927 1.00 97.75 119 LEU A O 1
ATOM 850 N N . ASP A 1 120 ? 0.214 -2.975 1.099 1.00 96.88 120 ASP A N 1
ATOM 851 C CA . ASP A 1 120 ? 1.491 -3.686 1.094 1.00 96.88 120 ASP A CA 1
ATOM 852 C C . ASP A 1 120 ? 1.356 -5.156 1.488 1.00 96.88 120 ASP A C 1
ATOM 854 O O . ASP A 1 120 ? 2.051 -6.002 0.923 1.00 96.88 120 ASP A O 1
ATOM 858 N N . SER A 1 121 ? 0.438 -5.475 2.402 1.00 96.75 121 SER A N 1
ATOM 859 C CA . SER A 1 121 ? 0.207 -6.853 2.856 1.00 96.75 121 SER A CA 1
ATOM 860 C C . SER A 1 121 ? -0.632 -7.677 1.872 1.00 96.75 121 SER A C 1
ATOM 862 O O . SER A 1 121 ? -0.476 -8.893 1.799 1.00 96.75 121 SER A O 1
ATOM 864 N N . HIS A 1 122 ? -1.515 -7.026 1.109 1.00 96.06 122 HIS A N 1
ATOM 865 C CA . HIS A 1 122 ? -2.435 -7.657 0.156 1.00 96.06 122 HIS A CA 1
ATOM 866 C C . HIS A 1 122 ? -2.300 -7.026 -1.232 1.00 96.06 122 HIS A C 1
ATOM 868 O O . HIS A 1 122 ? -3.227 -6.369 -1.717 1.00 96.06 122 HIS A O 1
ATOM 874 N N . PRO A 1 123 ? -1.141 -7.191 -1.881 1.00 96.38 123 PRO A N 1
ATOM 875 C CA . PRO A 1 123 ? -0.905 -6.552 -3.155 1.00 96.38 123 PRO A CA 1
ATOM 876 C C . PRO A 1 123 ? -1.766 -7.144 -4.268 1.00 96.38 123 PRO A C 1
ATOM 878 O O . PRO A 1 123 ? -1.926 -8.360 -4.376 1.00 96.38 123 PRO A O 1
ATOM 881 N N . ASN A 1 124 ? -2.273 -6.284 -5.146 1.00 96.56 124 ASN A N 1
ATOM 882 C CA . ASN A 1 124 ? -2.855 -6.717 -6.404 1.00 96.56 124 ASN A CA 1
ATOM 883 C C . ASN A 1 124 ? -1.754 -7.238 -7.343 1.00 96.56 124 ASN A C 1
ATOM 885 O O . ASN A 1 124 ? -0.658 -6.675 -7.394 1.00 96.56 124 ASN A O 1
ATOM 889 N N . ALA A 1 125 ? -2.058 -8.305 -8.084 1.00 94.38 125 ALA A N 1
ATOM 890 C CA . ALA A 1 125 ? -1.137 -8.893 -9.050 1.00 94.38 125 ALA A CA 1
ATOM 891 C C . ALA A 1 125 ? -0.894 -7.981 -10.267 1.00 94.38 125 ALA A C 1
ATOM 893 O O . ALA A 1 125 ? 0.209 -7.973 -10.805 1.00 94.38 125 ALA A O 1
ATOM 894 N N . ASP A 1 126 ? -1.895 -7.198 -10.687 1.00 96.06 126 ASP A N 1
ATOM 895 C CA . ASP A 1 126 ? -1.713 -6.180 -11.723 1.00 96.06 126 ASP A CA 1
ATOM 896 C C . ASP A 1 126 ? -1.205 -4.884 -11.082 1.00 96.06 126 ASP A C 1
ATOM 898 O O . ASP A 1 126 ? -1.910 -4.216 -10.317 1.00 96.06 126 ASP A O 1
ATOM 902 N N . VAL A 1 127 ? 0.026 -4.507 -11.428 1.00 96.12 127 VAL A N 1
ATOM 903 C CA . VAL A 1 127 ? 0.687 -3.319 -10.884 1.00 96.12 127 VAL A CA 1
ATOM 904 C C . VAL A 1 127 ? -0.081 -2.027 -11.176 1.00 96.12 127 VAL A C 1
ATOM 906 O O . VAL A 1 127 ? -0.139 -1.161 -10.307 1.00 96.12 127 VAL A O 1
ATOM 909 N N . LEU A 1 128 ? -0.742 -1.898 -12.333 1.00 96.00 128 LEU A N 1
ATOM 910 C CA . LEU A 1 128 ? -1.512 -0.691 -12.659 1.00 96.00 128 LEU A CA 1
ATOM 911 C C . LEU A 1 128 ? -2.776 -0.588 -11.799 1.00 96.00 128 LEU A C 1
ATOM 913 O O . LEU A 1 128 ? -3.150 0.497 -11.349 1.00 96.00 128 LEU A O 1
ATOM 917 N N . VAL A 1 129 ? -3.412 -1.729 -11.512 1.00 96.19 129 VAL A N 1
ATOM 918 C CA . VAL A 1 129 ? -4.536 -1.785 -10.569 1.00 96.19 129 VAL A CA 1
ATOM 919 C C . VAL A 1 129 ? -4.052 -1.431 -9.165 1.00 96.19 129 VAL A C 1
ATOM 921 O O . VAL A 1 129 ? -4.697 -0.631 -8.488 1.00 96.19 129 VAL A O 1
ATOM 924 N N . GLN A 1 130 ? -2.899 -1.955 -8.740 1.00 96.69 130 GLN A N 1
ATOM 925 C CA . GLN A 1 130 ? -2.308 -1.620 -7.445 1.00 96.69 130 GLN A CA 1
ATOM 926 C C . GLN A 1 130 ? -1.999 -0.121 -7.321 1.00 96.69 130 GLN A C 1
ATOM 928 O O . GLN A 1 130 ? -2.329 0.480 -6.302 1.00 96.69 130 GLN A O 1
ATOM 933 N N . MET A 1 131 ? -1.416 0.497 -8.350 1.00 95.94 131 MET A N 1
ATOM 934 C CA . MET A 1 131 ? -1.116 1.934 -8.367 1.00 95.94 131 MET A CA 1
ATOM 935 C C . MET A 1 131 ? -2.380 2.778 -8.205 1.00 95.94 131 MET A C 1
ATOM 937 O O . MET A 1 131 ? -2.392 3.725 -7.422 1.00 95.94 131 MET A O 1
ATOM 941 N N . LYS A 1 132 ? -3.485 2.382 -8.848 1.00 95.38 132 LYS A N 1
ATOM 942 C CA . LYS A 1 132 ? -4.787 3.029 -8.645 1.00 95.38 132 LYS A CA 1
ATOM 943 C C . LYS A 1 132 ? -5.317 2.846 -7.220 1.00 95.38 132 LYS A C 1
ATOM 945 O O . LYS A 1 132 ? -5.910 3.764 -6.661 1.00 95.38 132 LYS A O 1
ATOM 950 N N . LEU A 1 133 ? -5.127 1.674 -6.616 1.00 95.50 133 LEU A N 1
ATOM 951 C CA . LEU A 1 133 ? -5.527 1.435 -5.225 1.00 95.50 133 LEU A CA 1
ATOM 952 C C . LEU A 1 133 ? -4.691 2.262 -4.231 1.00 95.50 133 LEU A C 1
ATOM 954 O O . LEU A 1 133 ? -5.208 2.641 -3.180 1.00 95.50 133 LEU A O 1
ATOM 958 N N . CYS A 1 134 ? -3.446 2.609 -4.577 1.00 96.50 134 CYS A N 1
ATOM 959 C CA . CYS A 1 134 ? -2.571 3.453 -3.759 1.00 96.50 134 CYS A CA 1
ATOM 960 C C . CYS A 1 134 ? -3.101 4.873 -3.505 1.00 96.50 134 CYS A C 1
ATOM 962 O O . CYS A 1 134 ? -2.613 5.524 -2.583 1.00 96.50 134 CYS A O 1
ATOM 964 N N . GLU A 1 135 ? -4.128 5.339 -4.225 1.00 95.12 135 GLU A N 1
ATOM 965 C CA . GLU A 1 135 ? -4.834 6.584 -3.884 1.00 95.12 135 GLU A CA 1
ATOM 966 C C . GLU A 1 135 ? -5.399 6.550 -2.451 1.00 95.12 135 GLU A C 1
ATOM 968 O O . GLU A 1 135 ? -5.380 7.557 -1.743 1.00 95.12 135 GLU A O 1
ATOM 973 N N . ALA A 1 136 ? -5.823 5.374 -1.968 1.00 94.88 136 ALA A N 1
ATOM 974 C CA . ALA A 1 136 ? -6.337 5.204 -0.608 1.00 94.88 136 ALA A CA 1
ATOM 975 C C . ALA A 1 136 ? -5.272 5.450 0.481 1.00 94.88 136 ALA A C 1
ATOM 977 O O . ALA A 1 136 ? -5.620 5.757 1.620 1.00 94.88 136 ALA A O 1
ATOM 978 N N . ALA A 1 137 ? -3.980 5.365 0.144 1.00 96.19 137 ALA A N 1
ATOM 979 C CA . ALA A 1 137 ? -2.880 5.654 1.066 1.00 96.19 137 ALA A CA 1
ATOM 980 C C . ALA A 1 137 ? -2.625 7.166 1.249 1.00 96.19 137 ALA A C 1
ATOM 982 O O . ALA A 1 137 ? -1.748 7.553 2.027 1.00 96.19 137 ALA A O 1
ATOM 983 N N . GLY A 1 138 ? -3.364 8.038 0.549 1.00 95.00 138 GLY A N 1
ATOM 984 C CA . GLY A 1 138 ? -3.326 9.491 0.726 1.00 95.00 138 GLY A CA 1
ATOM 985 C C . GLY A 1 138 ? -1.908 10.060 0.637 1.00 95.00 138 GLY A C 1
ATOM 986 O O . GLY A 1 138 ? -1.225 9.915 -0.375 1.00 95.00 138 GLY A O 1
ATOM 987 N N . ARG A 1 139 ? -1.421 10.672 1.726 1.00 95.81 139 ARG A N 1
ATOM 988 C CA . ARG A 1 139 ? -0.054 11.231 1.796 1.00 95.81 139 ARG A CA 1
ATOM 989 C C . ARG A 1 139 ? 1.060 10.202 1.543 1.00 95.81 139 ARG A C 1
ATOM 991 O O . ARG A 1 139 ? 2.170 10.595 1.206 1.00 95.81 139 ARG A O 1
ATOM 998 N N . PHE A 1 140 ? 0.778 8.907 1.695 1.00 96.62 140 PHE A N 1
ATOM 999 C CA . PHE A 1 140 ? 1.729 7.818 1.454 1.00 96.62 140 PHE A CA 1
ATOM 1000 C C . PHE A 1 140 ? 1.575 7.147 0.087 1.00 96.62 140 PHE A C 1
ATOM 1002 O O . PHE A 1 140 ? 2.241 6.146 -0.178 1.00 96.62 140 PHE A O 1
ATOM 1009 N N . ARG A 1 141 ? 0.745 7.698 -0.807 1.00 95.81 141 ARG A N 1
ATOM 1010 C CA . ARG A 1 141 ? 0.550 7.198 -2.175 1.00 95.81 141 ARG A CA 1
ATOM 1011 C C . ARG A 1 141 ? 1.874 6.902 -2.888 1.00 95.81 141 ARG A C 1
ATOM 1013 O O . ARG A 1 141 ? 2.039 5.819 -3.436 1.00 95.81 141 ARG A O 1
ATOM 1020 N N . GLY A 1 142 ? 2.843 7.820 -2.822 1.00 94.31 142 GLY A N 1
ATOM 1021 C CA . GLY A 1 142 ? 4.158 7.639 -3.451 1.00 94.31 142 GLY A CA 1
ATOM 1022 C C . GLY A 1 142 ? 4.942 6.434 -2.914 1.00 94.31 142 GLY A C 1
ATOM 1023 O O . GLY A 1 142 ? 5.532 5.695 -3.699 1.00 94.31 142 GLY A O 1
ATOM 1024 N N . PHE A 1 143 ? 4.897 6.180 -1.599 1.00 95.69 143 PHE A N 1
ATOM 1025 C CA . PHE A 1 143 ? 5.520 4.993 -0.996 1.00 95.69 143 PHE A CA 1
ATOM 1026 C C . PHE A 1 143 ? 4.833 3.707 -1.457 1.00 95.69 143 PHE A C 1
ATOM 1028 O O . PHE A 1 143 ? 5.513 2.782 -1.894 1.00 95.69 143 PHE A O 1
ATOM 1035 N N . CYS A 1 144 ? 3.497 3.684 -1.448 1.00 97.31 144 CYS A N 1
ATOM 1036 C CA . CYS A 1 144 ? 2.714 2.546 -1.930 1.00 97.31 144 CYS A CA 1
ATOM 1037 C C . CYS A 1 144 ? 3.050 2.197 -3.390 1.00 97.31 144 CYS A C 1
ATOM 1039 O O . CYS A 1 144 ? 3.313 1.038 -3.714 1.00 97.31 144 CYS A O 1
ATOM 1041 N N . ILE A 1 145 ? 3.113 3.201 -4.270 1.00 96.44 145 ILE A N 1
ATOM 1042 C CA . ILE A 1 145 ? 3.466 3.018 -5.685 1.00 96.44 145 ILE A CA 1
ATOM 1043 C C . ILE A 1 145 ? 4.914 2.548 -5.825 1.00 96.44 145 ILE A C 1
ATOM 1045 O O . ILE A 1 145 ? 5.185 1.635 -6.602 1.00 96.44 145 ILE A O 1
ATOM 1049 N N . GLY A 1 146 ? 5.837 3.103 -5.035 1.00 95.06 146 GLY A N 1
ATOM 1050 C CA . GLY A 1 146 ? 7.227 2.650 -4.974 1.00 95.06 146 GLY A CA 1
ATOM 1051 C C . GLY A 1 146 ? 7.353 1.173 -4.602 1.00 95.06 146 GLY A C 1
ATOM 1052 O O . GLY A 1 146 ? 8.078 0.429 -5.263 1.00 95.06 146 GLY A O 1
ATOM 1053 N N . HIS A 1 147 ? 6.620 0.719 -3.585 1.00 96.00 147 HIS A N 1
ATOM 1054 C CA . HIS A 1 147 ? 6.592 -0.688 -3.186 1.00 96.00 147 HIS A CA 1
ATOM 1055 C C . HIS A 1 147 ? 5.965 -1.575 -4.268 1.00 96.00 147 HIS A C 1
ATOM 1057 O O . HIS A 1 147 ? 6.513 -2.631 -4.584 1.00 96.00 147 HIS A O 1
ATOM 1063 N N . ALA A 1 148 ? 4.861 -1.135 -4.879 1.00 96.44 148 ALA A N 1
ATOM 1064 C CA . ALA A 1 148 ? 4.202 -1.852 -5.966 1.00 96.44 148 ALA A CA 1
ATOM 1065 C C . ALA A 1 148 ? 5.120 -2.022 -7.186 1.00 96.44 148 ALA A C 1
ATOM 1067 O O . ALA A 1 148 ? 5.274 -3.138 -7.678 1.00 96.44 148 ALA A O 1
ATOM 1068 N N . ALA A 1 149 ? 5.783 -0.950 -7.626 1.00 95.19 149 ALA A N 1
ATOM 1069 C CA . ALA A 1 149 ? 6.715 -0.972 -8.749 1.00 95.19 149 ALA A CA 1
ATOM 1070 C C . ALA A 1 149 ? 7.927 -1.874 -8.472 1.00 95.19 149 ALA A C 1
ATOM 1072 O O . ALA A 1 149 ? 8.320 -2.652 -9.339 1.00 95.19 149 ALA A O 1
ATOM 1073 N N . ARG A 1 150 ? 8.484 -1.840 -7.252 1.00 92.94 150 ARG A N 1
ATOM 1074 C CA . ARG A 1 150 ? 9.572 -2.748 -6.845 1.00 92.94 150 ARG A CA 1
ATOM 1075 C C . ARG A 1 150 ? 9.134 -4.211 -6.850 1.00 92.94 150 ARG A C 1
ATOM 1077 O O . ARG A 1 150 ? 9.853 -5.050 -7.386 1.00 92.94 150 ARG A O 1
ATOM 1084 N N . ARG A 1 151 ? 7.959 -4.518 -6.285 1.00 94.56 151 ARG A N 1
ATOM 1085 C CA . ARG A 1 151 ? 7.390 -5.876 -6.290 1.00 94.56 151 ARG A CA 1
ATOM 1086 C C . ARG A 1 151 ? 7.154 -6.373 -7.715 1.00 94.56 151 ARG A C 1
ATOM 1088 O O . ARG A 1 151 ? 7.554 -7.485 -8.027 1.00 94.56 151 ARG A O 1
ATOM 1095 N N . TRP A 1 152 ? 6.589 -5.534 -8.579 1.00 95.56 152 TRP A N 1
ATOM 1096 C CA . TRP A 1 152 ? 6.412 -5.830 -10.002 1.00 95.56 152 TRP A CA 1
ATOM 1097 C C . TRP A 1 152 ? 7.746 -6.062 -10.721 1.00 95.56 152 TRP A C 1
ATOM 1099 O O . TRP A 1 152 ? 7.921 -7.079 -11.374 1.00 95.56 152 TRP A O 1
ATOM 1109 N N . ALA A 1 153 ? 8.747 -5.202 -10.537 1.00 94.25 153 ALA A N 1
ATOM 1110 C CA . ALA A 1 153 ? 10.065 -5.399 -11.144 1.00 94.25 153 ALA A CA 1
ATOM 1111 C C . ALA A 1 153 ? 10.762 -6.691 -10.671 1.00 94.25 153 ALA A C 1
ATOM 1113 O O . ALA A 1 153 ? 11.585 -7.261 -11.398 1.00 94.25 153 ALA A O 1
ATOM 1114 N N . ALA A 1 154 ? 10.454 -7.162 -9.459 1.00 93.06 154 ALA A N 1
ATOM 1115 C CA . ALA A 1 154 ? 10.949 -8.426 -8.921 1.00 93.06 154 ALA A CA 1
ATOM 1116 C C . ALA A 1 154 ? 10.270 -9.664 -9.536 1.00 93.06 154 ALA A C 1
ATOM 1118 O O . ALA A 1 154 ? 10.841 -10.746 -9.450 1.00 93.06 154 ALA A O 1
ATOM 1119 N N . THR A 1 155 ? 9.115 -9.526 -10.204 1.00 94.44 155 THR A N 1
ATOM 1120 C CA . THR A 1 155 ? 8.503 -10.628 -10.973 1.00 94.44 155 THR A CA 1
ATOM 1121 C C . THR A 1 155 ? 9.141 -10.825 -12.348 1.00 94.44 155 THR A C 1
ATOM 1123 O O . THR A 1 155 ? 8.638 -11.628 -13.124 1.00 94.44 155 THR A O 1
ATOM 1126 N N . GLU A 1 156 ? 10.205 -10.075 -12.661 1.00 94.38 156 GLU A N 1
ATOM 1127 C CA . GLU A 1 156 ? 10.931 -10.133 -13.936 1.00 94.38 156 GLU A CA 1
ATOM 1128 C C . GLU A 1 156 ? 9.994 -10.018 -15.158 1.00 94.38 156 GLU A C 1
ATOM 1130 O O . GLU A 1 156 ? 9.950 -10.924 -15.990 1.00 94.38 156 GLU A O 1
ATOM 1135 N N . PRO A 1 157 ? 9.217 -8.918 -15.267 1.00 95.88 157 PRO A N 1
ATOM 1136 C CA . PRO A 1 157 ? 8.260 -8.747 -16.354 1.00 95.88 157 PRO A CA 1
ATOM 1137 C C . PRO A 1 157 ? 8.966 -8.746 -17.713 1.00 95.88 157 PRO A C 1
ATOM 1139 O O . PRO A 1 157 ? 10.083 -8.237 -17.853 1.00 95.88 157 PRO A O 1
ATOM 1142 N N . ASP A 1 158 ? 8.297 -9.297 -18.724 1.00 97.19 158 ASP A N 1
ATOM 1143 C CA . ASP A 1 158 ? 8.800 -9.293 -20.094 1.00 97.19 158 ASP A CA 1
ATOM 1144 C C . ASP A 1 158 ? 8.633 -7.918 -20.771 1.00 97.19 158 ASP A C 1
ATOM 1146 O O . ASP A 1 158 ? 8.083 -6.962 -20.216 1.00 97.19 158 ASP A O 1
ATOM 1150 N N . ALA A 1 159 ? 9.124 -7.802 -22.005 1.00 97.19 159 ALA A N 1
ATOM 1151 C CA . ALA A 1 159 ? 9.049 -6.555 -22.760 1.00 97.19 159 ALA A CA 1
ATOM 1152 C C . ALA A 1 159 ? 7.603 -6.106 -23.057 1.00 97.19 159 ALA A C 1
ATOM 1154 O O . ALA A 1 159 ? 7.352 -4.903 -23.147 1.00 97.19 159 ALA A O 1
ATOM 1155 N N . VAL A 1 160 ? 6.661 -7.046 -23.210 1.00 97.06 160 VAL A N 1
ATOM 1156 C CA . VAL A 1 160 ? 5.249 -6.739 -23.492 1.00 97.06 160 VAL A CA 1
ATOM 1157 C C . VAL A 1 160 ? 4.604 -6.122 -22.256 1.00 97.06 160 VAL A C 1
ATOM 1159 O O . VAL A 1 160 ? 3.938 -5.090 -22.352 1.00 97.06 160 VAL A O 1
ATOM 1162 N N . GLU A 1 161 ? 4.852 -6.709 -21.091 1.00 97.56 161 GLU A N 1
ATOM 1163 C CA . GLU A 1 161 ? 4.368 -6.203 -19.814 1.00 97.56 161 GLU A CA 1
ATOM 1164 C C . GLU A 1 161 ? 4.990 -4.845 -19.460 1.00 97.56 161 GLU A C 1
ATOM 1166 O O . GLU A 1 161 ? 4.279 -3.934 -19.034 1.00 97.56 161 GLU A O 1
ATOM 1171 N N . ILE A 1 162 ? 6.290 -4.653 -19.710 1.00 97.00 162 ILE A N 1
ATOM 1172 C CA . ILE A 1 162 ? 6.945 -3.344 -19.548 1.00 97.00 162 ILE A CA 1
ATOM 1173 C C . ILE A 1 162 ? 6.267 -2.283 -20.420 1.00 97.00 162 ILE A C 1
ATOM 1175 O O . ILE A 1 162 ? 5.936 -1.205 -19.924 1.00 97.00 162 ILE A O 1
ATOM 1179 N N . ALA A 1 163 ? 6.018 -2.581 -21.698 1.00 95.75 163 ALA A N 1
ATOM 1180 C CA . ALA A 1 163 ? 5.351 -1.648 -22.602 1.00 95.75 163 ALA A CA 1
ATOM 1181 C C . ALA A 1 163 ? 3.925 -1.309 -22.131 1.00 95.75 163 ALA A C 1
ATOM 1183 O O . ALA A 1 163 ? 3.530 -0.142 -22.160 1.00 95.75 163 ALA A O 1
ATOM 1184 N N . ARG A 1 164 ? 3.172 -2.305 -21.639 1.00 96.12 164 ARG A N 1
ATOM 1185 C CA . ARG A 1 164 ? 1.831 -2.104 -21.066 1.00 96.12 164 ARG A CA 1
ATOM 1186 C C . ARG A 1 164 ? 1.867 -1.139 -19.881 1.00 96.12 164 ARG A C 1
AT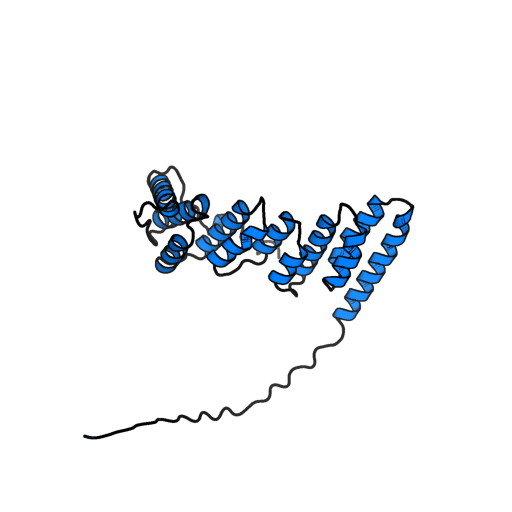OM 1188 O O . ARG A 1 164 ? 1.063 -0.210 -19.825 1.00 96.12 164 ARG A O 1
ATOM 1195 N N . VAL A 1 165 ? 2.789 -1.350 -18.943 1.00 95.69 165 VAL A N 1
ATOM 1196 C CA . VAL A 1 165 ? 2.902 -0.524 -17.734 1.00 95.69 165 VAL A CA 1
ATOM 1197 C C . VAL A 1 165 ? 3.351 0.895 -18.073 1.00 95.69 165 VAL A C 1
ATOM 1199 O O . VAL A 1 165 ? 2.741 1.847 -17.592 1.00 95.69 165 VAL A O 1
ATOM 1202 N N . MET A 1 166 ? 4.335 1.052 -18.963 1.00 94.50 166 MET A N 1
ATOM 1203 C CA . MET A 1 166 ? 4.779 2.363 -19.454 1.00 94.50 166 MET A CA 1
ATOM 1204 C C . MET A 1 166 ? 3.627 3.164 -20.074 1.00 94.50 166 MET A C 1
ATOM 1206 O O . MET A 1 166 ? 3.455 4.335 -19.750 1.00 94.50 166 MET A O 1
ATOM 1210 N N . ALA A 1 167 ? 2.787 2.529 -20.897 1.00 93.38 167 ALA A N 1
ATOM 1211 C CA . ALA A 1 167 ? 1.646 3.193 -21.529 1.00 93.38 167 ALA A CA 1
ATOM 1212 C C . ALA A 1 167 ? 0.557 3.638 -20.529 1.00 93.38 167 ALA A C 1
ATOM 1214 O O . ALA A 1 167 ? -0.171 4.595 -20.792 1.00 93.38 167 ALA A O 1
ATOM 1215 N N . GLY A 1 168 ? 0.426 2.949 -19.390 1.00 89.50 168 GLY A N 1
ATOM 1216 C C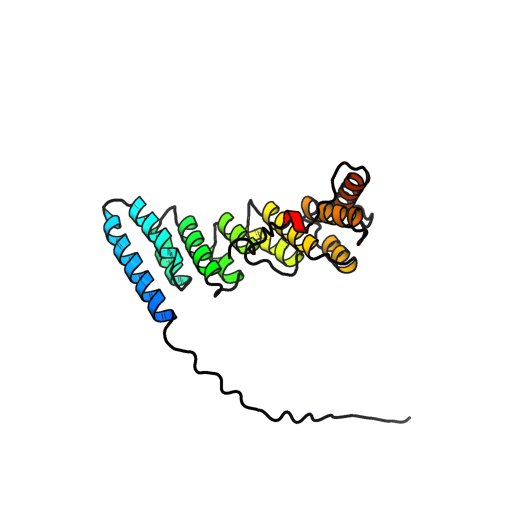A . GLY A 1 168 ? -0.593 3.228 -18.373 1.00 89.50 168 GLY A CA 1
ATOM 1217 C C . GLY A 1 168 ? -0.166 4.191 -17.259 1.00 89.50 168 GLY A C 1
ATOM 1218 O O . GLY A 1 168 ? -1.026 4.702 -16.543 1.00 89.50 168 GLY A O 1
ATOM 1219 N N . ALA A 1 169 ? 1.133 4.453 -17.095 1.00 80.56 169 ALA A N 1
ATOM 1220 C CA . ALA A 1 169 ? 1.699 5.054 -15.882 1.00 80.56 169 ALA A CA 1
ATOM 1221 C C . ALA A 1 169 ? 1.991 6.566 -15.957 1.00 80.56 169 ALA A C 1
ATOM 1223 O O . ALA A 1 169 ? 2.813 7.077 -15.196 1.00 80.56 169 ALA A O 1
ATOM 1224 N N . ASN A 1 170 ? 1.330 7.315 -16.844 1.00 71.69 170 ASN A N 1
ATOM 1225 C CA . ASN A 1 170 ? 1.657 8.731 -17.075 1.00 71.69 170 ASN A CA 1
ATOM 1226 C C . ASN A 1 170 ? 1.571 9.626 -15.820 1.00 71.69 170 ASN A C 1
ATOM 1228 O O . ASN A 1 170 ? 2.291 10.618 -15.737 1.00 71.69 170 ASN A O 1
ATOM 1232 N N . HIS A 1 171 ? 0.735 9.284 -14.835 1.00 80.31 171 HIS A N 1
ATOM 1233 C CA . HIS A 1 171 ? 0.612 10.040 -13.580 1.00 80.31 171 HIS A CA 1
ATOM 1234 C C . HIS A 1 171 ? 1.663 9.676 -12.519 1.00 80.31 171 HIS A C 1
ATOM 1236 O O . HIS A 1 171 ? 1.782 10.379 -11.520 1.00 80.31 171 HIS A O 1
ATOM 1242 N N . ASP A 1 172 ? 2.444 8.620 -12.752 1.00 90.69 172 ASP A N 1
ATOM 1243 C CA . ASP A 1 172 ? 3.389 8.034 -11.795 1.00 90.69 172 ASP A CA 1
ATOM 1244 C C . ASP A 1 172 ? 4.803 7.917 -12.387 1.00 90.69 172 ASP A C 1
ATOM 1246 O O . ASP A 1 172 ? 5.601 7.053 -12.010 1.00 90.69 172 ASP A O 1
ATOM 1250 N N . ALA A 1 173 ? 5.115 8.815 -13.327 1.00 92.12 173 ALA A N 1
ATOM 1251 C CA . ALA A 1 173 ? 6.351 8.843 -14.100 1.00 92.12 173 ALA A CA 1
ATOM 1252 C C . ALA A 1 173 ? 7.622 8.815 -13.237 1.00 92.12 173 ALA A C 1
ATOM 1254 O O . ALA A 1 173 ? 8.571 8.113 -13.580 1.00 92.12 173 ALA A O 1
ATOM 1255 N N . ASP A 1 174 ? 7.622 9.514 -12.099 1.00 93.38 174 ASP A N 1
ATOM 1256 C CA . ASP A 1 174 ? 8.774 9.608 -11.192 1.00 93.38 174 ASP A CA 1
ATOM 1257 C C . ASP A 1 174 ? 9.098 8.298 -10.462 1.00 93.38 174 ASP A C 1
ATOM 1259 O O . ASP A 1 174 ? 10.185 8.155 -9.906 1.00 93.38 174 ASP A O 1
ATOM 1263 N N . VAL A 1 175 ? 8.179 7.329 -10.471 1.00 93.50 175 VAL A N 1
ATOM 1264 C CA . VAL A 1 175 ? 8.397 6.005 -9.878 1.00 93.50 175 VAL A CA 1
ATOM 1265 C C . VAL A 1 175 ? 8.533 4.940 -10.960 1.00 93.50 175 VAL A C 1
ATOM 1267 O O . VAL A 1 175 ? 9.479 4.147 -10.938 1.00 93.50 175 VAL A O 1
ATOM 1270 N N . VAL A 1 176 ? 7.610 4.921 -11.923 1.00 94.44 176 VAL A N 1
ATOM 1271 C CA . VAL A 1 176 ? 7.578 3.887 -12.966 1.00 94.44 176 VAL A CA 1
ATOM 1272 C C . VAL A 1 176 ? 8.725 4.053 -13.947 1.00 94.44 176 VAL A C 1
ATOM 1274 O O . VAL A 1 176 ? 9.422 3.076 -14.215 1.00 94.44 176 VAL A O 1
ATOM 1277 N N . GLY A 1 177 ? 8.975 5.278 -14.416 1.00 95.94 177 GLY A N 1
ATOM 1278 C CA . GLY A 1 177 ? 10.045 5.561 -15.369 1.00 95.94 177 GLY A CA 1
ATOM 1279 C C . GLY A 1 177 ? 11.400 5.066 -14.861 1.00 95.94 177 GLY A C 1
ATOM 1280 O O . GLY A 1 177 ? 11.986 4.193 -15.501 1.00 95.94 177 GLY A O 1
ATOM 1281 N N . PRO A 1 178 ? 11.877 5.508 -13.679 1.00 96.50 178 PRO A N 1
ATOM 1282 C CA . PRO A 1 178 ? 13.153 5.048 -13.142 1.00 96.50 178 PRO A CA 1
ATOM 1283 C C . PRO A 1 178 ? 13.215 3.532 -12.931 1.00 96.50 178 PRO A C 1
ATOM 1285 O O . PRO A 1 178 ? 14.212 2.897 -13.273 1.00 96.50 178 PRO A O 1
ATOM 1288 N N . THR A 1 179 ? 12.130 2.921 -12.444 1.00 95.44 179 THR A N 1
ATOM 1289 C CA . THR A 1 179 ? 12.061 1.462 -12.265 1.00 95.44 179 THR A CA 1
ATOM 1290 C C . THR A 1 179 ? 12.273 0.724 -13.592 1.00 95.44 179 THR A C 1
ATOM 1292 O O . THR A 1 179 ? 13.068 -0.216 -13.656 1.00 95.44 179 THR A O 1
ATOM 1295 N N . VAL A 1 180 ? 11.617 1.168 -14.668 1.00 96.44 180 VAL A N 1
ATOM 1296 C CA . VAL A 1 180 ? 11.790 0.588 -16.009 1.00 96.44 180 VAL A CA 1
ATOM 1297 C C . VAL A 1 180 ? 13.184 0.868 -16.563 1.00 96.44 180 VAL A C 1
ATOM 1299 O O . VAL A 1 180 ? 13.812 -0.049 -17.089 1.00 96.44 180 VAL A O 1
ATOM 1302 N N . GLY A 1 181 ? 13.711 2.082 -16.394 1.00 97.06 181 GLY A N 1
ATOM 1303 C CA . GLY A 1 181 ? 15.057 2.440 -16.844 1.00 97.06 181 GLY A CA 1
ATOM 1304 C C . GLY A 1 181 ? 16.140 1.529 -16.257 1.00 97.06 181 GLY A C 1
ATOM 1305 O O . GLY A 1 181 ? 17.012 1.054 -16.991 1.00 97.06 181 GLY A O 1
ATOM 1306 N N . ILE A 1 182 ? 16.032 1.192 -14.965 1.00 95.75 182 ILE A N 1
ATOM 1307 C CA . ILE A 1 182 ? 16.904 0.205 -14.310 1.00 95.75 182 ILE A CA 1
ATOM 1308 C C . ILE A 1 182 ? 16.761 -1.172 -14.966 1.00 95.75 182 ILE A C 1
ATOM 1310 O O . ILE A 1 182 ? 17.770 -1.792 -15.295 1.00 95.75 182 ILE A O 1
ATOM 1314 N N . MET A 1 183 ? 15.538 -1.664 -15.194 1.00 95.25 183 MET A N 1
ATOM 1315 C CA . MET A 1 183 ? 15.330 -2.977 -15.824 1.00 95.25 183 MET A CA 1
ATOM 1316 C C . MET A 1 183 ? 15.906 -3.041 -17.242 1.00 95.25 183 MET A C 1
ATOM 1318 O O . MET A 1 183 ? 16.607 -3.999 -17.572 1.00 95.25 183 MET A O 1
ATOM 1322 N N . VAL A 1 184 ? 15.682 -2.005 -18.052 1.00 96.62 184 VAL A N 1
ATOM 1323 C CA . VAL A 1 184 ? 16.215 -1.908 -19.417 1.00 96.62 184 VAL A CA 1
ATOM 1324 C C . VAL A 1 184 ? 17.743 -1.924 -19.400 1.00 96.62 184 VAL A C 1
ATOM 1326 O O . VAL A 1 184 ? 18.358 -2.687 -20.142 1.00 96.62 184 VAL A O 1
ATOM 1329 N N . ALA A 1 185 ? 18.377 -1.110 -18.553 1.00 96.88 185 ALA A N 1
ATOM 1330 C CA . ALA A 1 185 ? 19.834 -1.002 -18.518 1.00 96.88 185 ALA A CA 1
ATOM 1331 C C . ALA A 1 185 ? 20.521 -2.231 -17.903 1.00 96.88 185 ALA A C 1
ATOM 1333 O O . ALA A 1 185 ? 21.569 -2.646 -18.390 1.00 96.88 185 ALA A O 1
ATOM 1334 N N . CYS A 1 186 ? 19.937 -2.821 -16.859 1.00 95.31 186 CYS A N 1
ATOM 1335 C CA . CYS A 1 186 ? 20.548 -3.927 -16.123 1.00 95.31 186 CYS A CA 1
ATOM 1336 C C . CYS A 1 186 ? 20.241 -5.304 -16.704 1.00 95.31 186 CYS A C 1
ATOM 1338 O O . CYS A 1 186 ? 21.074 -6.201 -16.611 1.00 95.31 186 CYS A O 1
ATOM 1340 N N . ARG A 1 187 ? 19.040 -5.498 -17.261 1.00 94.38 187 ARG A N 1
ATOM 1341 C CA . ARG A 1 187 ? 18.568 -6.809 -17.736 1.00 94.38 187 ARG A CA 1
ATOM 1342 C C . ARG A 1 187 ? 18.437 -6.885 -19.253 1.00 94.38 187 ARG A C 1
ATOM 1344 O O . ARG A 1 187 ? 18.291 -7.980 -19.782 1.00 94.38 187 ARG A O 1
ATOM 1351 N N . GLY A 1 188 ? 18.465 -5.749 -19.954 1.00 95.69 188 GLY A N 1
ATOM 1352 C CA . GLY A 1 188 ? 18.266 -5.709 -21.404 1.00 95.69 188 GLY A CA 1
ATOM 1353 C C . GLY A 1 188 ? 16.848 -6.093 -21.841 1.00 95.69 188 GLY A C 1
ATOM 1354 O O . GLY A 1 188 ? 16.662 -6.519 -22.977 1.00 95.69 188 GLY A O 1
ATOM 1355 N N . VAL A 1 189 ? 15.857 -5.979 -20.948 1.00 95.56 189 VAL A N 1
ATOM 1356 C CA . VAL A 1 189 ? 14.452 -6.317 -21.227 1.00 95.56 189 VAL A CA 1
ATOM 1357 C C . VAL A 1 189 ? 13.643 -5.037 -21.418 1.00 95.56 189 VAL A C 1
ATOM 1359 O O . VAL A 1 189 ? 13.715 -4.126 -20.594 1.00 95.56 189 VAL A O 1
ATOM 1362 N N . GLY A 1 190 ? 12.850 -4.985 -22.490 1.00 95.62 190 GLY A N 1
ATOM 1363 C CA . GLY A 1 190 ? 12.033 -3.821 -22.838 1.00 95.62 190 GLY A CA 1
ATOM 1364 C C . GLY A 1 190 ? 12.843 -2.665 -23.434 1.00 95.62 190 GLY A C 1
ATOM 1365 O O . GLY A 1 190 ? 13.993 -2.824 -23.845 1.00 95.62 190 GLY A O 1
ATOM 1366 N N . SER A 1 191 ? 12.225 -1.488 -23.503 1.00 96.62 191 SER A N 1
ATOM 1367 C CA . SER A 1 191 ? 12.853 -0.259 -23.994 1.00 96.62 191 SER A CA 1
ATOM 1368 C C . SER A 1 191 ? 12.215 0.980 -23.365 1.00 96.62 191 SER A C 1
ATOM 1370 O O . SER A 1 191 ? 11.067 0.943 -22.921 1.00 96.62 191 SER A O 1
ATOM 1372 N N . CYS A 1 192 ? 12.962 2.087 -23.351 1.00 96.56 192 CYS A N 1
ATOM 1373 C CA . CYS A 1 192 ? 12.385 3.419 -23.182 1.00 96.56 192 CYS A CA 1
ATOM 1374 C C . CYS A 1 192 ? 11.998 3.933 -24.587 1.00 96.56 192 CYS A C 1
ATOM 1376 O O . CYS A 1 192 ? 12.895 4.012 -25.433 1.00 96.56 192 CYS A O 1
ATOM 1378 N N . PRO A 1 193 ? 10.709 4.192 -24.883 1.00 92.00 193 PRO A N 1
ATOM 1379 C CA . PRO A 1 193 ? 10.224 4.429 -26.247 1.00 92.00 193 PRO A CA 1
ATOM 1380 C C . PRO A 1 193 ? 10.851 5.596 -27.022 1.00 92.00 193 PRO A C 1
ATOM 1382 O O . PRO A 1 193 ? 10.915 5.518 -28.248 1.00 92.00 193 PRO A O 1
ATOM 1385 N N . GLY A 1 194 ? 11.292 6.670 -26.365 1.00 89.81 194 GLY A N 1
ATOM 1386 C CA . GLY A 1 194 ? 11.713 7.885 -27.075 1.00 89.81 194 GLY A CA 1
ATOM 1387 C C . GLY A 1 194 ? 10.564 8.793 -27.516 1.00 89.81 194 GLY A C 1
ATOM 1388 O O . GLY A 1 194 ? 10.765 9.625 -28.397 1.00 89.81 194 GLY A O 1
ATOM 1389 N N . ASP A 1 195 ? 9.366 8.631 -26.948 1.00 91.88 195 ASP A N 1
ATOM 1390 C CA . ASP A 1 195 ? 8.175 9.412 -27.299 1.00 91.88 195 ASP A CA 1
ATOM 1391 C C . ASP A 1 195 ? 8.069 10.756 -26.556 1.00 91.88 195 ASP A C 1
ATOM 1393 O O . ASP A 1 195 ? 7.224 11.586 -26.895 1.00 91.88 195 ASP A O 1
ATOM 1397 N N . GLY A 1 196 ? 8.940 10.997 -25.571 1.00 92.75 196 GLY A N 1
ATOM 1398 C CA . GLY A 1 196 ? 8.995 12.248 -24.817 1.00 92.75 196 GLY A CA 1
ATOM 1399 C C . GLY A 1 196 ? 7.915 12.390 -23.743 1.00 92.75 196 GLY A C 1
ATOM 1400 O O . GLY A 1 196 ? 7.814 13.453 -23.124 1.00 92.75 196 GLY A O 1
ATOM 1401 N N . SER A 1 197 ? 7.118 11.349 -23.484 1.00 94.44 197 SER A N 1
ATOM 1402 C CA . SER A 1 197 ? 6.216 11.324 -22.330 1.00 94.44 197 SER A CA 1
ATOM 1403 C C . SER A 1 197 ? 7.008 11.445 -21.013 1.00 94.44 197 SER A C 1
ATOM 1405 O O . SER A 1 197 ? 8.174 11.044 -20.950 1.00 94.44 197 SER A O 1
ATOM 1407 N N . PRO A 1 198 ? 6.419 11.972 -19.920 1.00 95.25 198 PRO A N 1
ATOM 1408 C CA . PRO A 1 198 ? 7.134 12.104 -18.647 1.00 95.25 198 PRO A CA 1
ATOM 1409 C C . PRO A 1 198 ? 7.737 10.786 -18.143 1.00 95.25 198 PRO A C 1
ATOM 1411 O O . PRO A 1 198 ? 8.859 10.770 -17.633 1.00 95.25 198 PRO A O 1
ATOM 1414 N N . VAL A 1 199 ? 7.014 9.674 -18.317 1.00 94.94 199 VAL A N 1
ATOM 1415 C CA . VAL A 1 199 ? 7.476 8.338 -17.922 1.00 94.94 199 VAL A CA 1
ATOM 1416 C C . VAL A 1 199 ? 8.642 7.858 -18.794 1.00 94.94 199 VAL A C 1
ATOM 1418 O O . VAL A 1 199 ? 9.608 7.313 -18.262 1.00 94.94 199 VAL A O 1
ATOM 1421 N N . ASP A 1 200 ? 8.611 8.122 -20.102 1.00 95.25 200 ASP A N 1
ATOM 1422 C CA . ASP A 1 200 ? 9.700 7.808 -21.031 1.00 95.25 200 ASP A CA 1
ATOM 1423 C C . ASP A 1 200 ? 10.966 8.624 -20.738 1.00 95.25 200 ASP A C 1
ATOM 1425 O O . ASP A 1 200 ? 12.055 8.060 -20.625 1.00 95.25 200 ASP A O 1
ATOM 1429 N N . VAL A 1 201 ? 10.838 9.932 -20.500 1.00 96.31 201 VAL A N 1
ATOM 1430 C CA . VAL A 1 201 ? 11.977 10.787 -20.122 1.00 96.31 201 VAL A CA 1
ATOM 1431 C C . VAL A 1 201 ? 12.619 10.297 -18.822 1.00 96.31 201 VAL A C 1
ATOM 1433 O O . VAL A 1 201 ? 13.847 10.221 -18.719 1.00 96.31 201 VAL A O 1
ATOM 1436 N N . ALA A 1 202 ? 11.810 9.936 -17.823 1.00 96.62 202 ALA A N 1
ATOM 1437 C CA . ALA A 1 202 ? 12.318 9.397 -16.567 1.00 96.62 202 ALA A CA 1
ATOM 1438 C C . ALA A 1 202 ? 12.968 8.009 -16.746 1.00 96.62 202 ALA A C 1
ATOM 1440 O O . ALA A 1 202 ? 14.002 7.747 -16.128 1.00 96.62 202 ALA A O 1
ATOM 1441 N N . CYS A 1 203 ? 12.427 7.165 -17.633 1.00 97.31 203 CYS A N 1
ATOM 1442 C CA . CYS A 1 203 ? 13.031 5.892 -18.039 1.00 97.31 203 CYS A CA 1
ATOM 1443 C C . CYS A 1 203 ? 14.414 6.084 -18.660 1.00 97.31 203 CYS A C 1
ATOM 1445 O O . CYS A 1 203 ? 15.382 5.478 -18.200 1.00 97.31 203 CYS A O 1
ATOM 1447 N N . GLN A 1 204 ? 14.531 6.957 -19.663 1.00 97.75 204 GLN A N 1
ATOM 1448 C CA . GLN A 1 204 ? 15.798 7.218 -20.352 1.00 97.75 204 GLN A CA 1
ATOM 1449 C C . GLN A 1 204 ? 16.851 7.758 -19.393 1.00 97.75 204 GLN A C 1
ATOM 1451 O O . GLN A 1 204 ? 17.963 7.236 -19.334 1.00 97.75 204 GLN A O 1
ATOM 1456 N N . ARG A 1 205 ? 16.474 8.759 -18.588 1.00 97.69 205 ARG A N 1
ATOM 1457 C CA . ARG A 1 205 ? 17.362 9.376 -17.601 1.00 97.69 205 ARG A CA 1
ATOM 1458 C C . ARG A 1 205 ? 17.958 8.339 -16.653 1.00 97.69 205 ARG A C 1
ATOM 1460 O O . ARG A 1 205 ? 19.160 8.382 -16.390 1.00 97.69 205 ARG A O 1
ATOM 1467 N N . GLU A 1 206 ? 17.136 7.422 -16.146 1.00 97.44 206 GLU A N 1
ATOM 1468 C CA . GLU A 1 206 ? 17.608 6.395 -15.220 1.00 97.44 206 GLU A CA 1
ATOM 1469 C C . GLU A 1 206 ? 18.433 5.317 -15.931 1.00 97.44 206 GLU A C 1
ATOM 1471 O O . GLU A 1 206 ? 19.499 4.943 -15.445 1.00 97.44 206 GLU A O 1
ATOM 1476 N N . ALA A 1 207 ? 18.015 4.872 -17.120 1.00 97.38 207 ALA A N 1
ATOM 1477 C CA . ALA A 1 207 ? 18.784 3.914 -17.912 1.00 97.38 207 ALA A CA 1
ATOM 1478 C C . ALA A 1 207 ? 20.194 4.446 -18.237 1.00 97.38 207 ALA A C 1
ATOM 1480 O O . ALA A 1 207 ? 21.184 3.719 -18.128 1.00 97.38 207 ALA A O 1
ATOM 1481 N N . ASP A 1 208 ? 20.309 5.729 -18.580 1.00 97.50 208 ASP A N 1
ATOM 1482 C CA . ASP A 1 208 ? 21.589 6.384 -18.847 1.00 97.50 208 ASP A CA 1
ATOM 1483 C C . ASP A 1 208 ? 22.417 6.592 -17.576 1.00 97.50 208 ASP A C 1
ATOM 1485 O O . ASP A 1 208 ? 23.644 6.477 -17.613 1.00 97.50 208 ASP A O 1
ATOM 1489 N N . ALA A 1 209 ? 21.776 6.864 -16.435 1.00 97.44 209 ALA A N 1
ATOM 1490 C CA . ALA A 1 209 ? 22.454 6.909 -15.141 1.00 97.44 209 ALA A CA 1
ATOM 1491 C C . ALA A 1 209 ? 23.063 5.553 -14.765 1.00 97.44 209 ALA A C 1
ATOM 1493 O O . ALA A 1 209 ? 24.221 5.513 -14.343 1.00 97.44 209 ALA A O 1
ATOM 1494 N N . VAL A 1 210 ? 22.338 4.454 -14.986 1.00 96.69 210 VAL A N 1
ATOM 1495 C CA . VAL A 1 210 ? 22.846 3.093 -14.772 1.00 96.69 210 VAL A CA 1
ATOM 1496 C C . VAL A 1 210 ? 24.016 2.784 -15.707 1.00 96.69 210 VAL A C 1
ATOM 1498 O O . VAL A 1 210 ? 25.080 2.377 -15.245 1.00 96.69 210 VAL A O 1
ATOM 1501 N N . ARG A 1 211 ? 23.875 3.035 -17.017 1.00 95.88 211 ARG A N 1
ATOM 1502 C CA . ARG A 1 211 ? 24.947 2.784 -18.006 1.00 95.88 211 ARG A CA 1
ATOM 1503 C C . ARG A 1 211 ? 26.212 3.589 -17.725 1.00 95.88 211 ARG A C 1
ATOM 1505 O O . ARG A 1 211 ? 27.314 3.109 -17.966 1.00 95.88 211 ARG A O 1
ATOM 1512 N N . ALA A 1 212 ? 26.058 4.803 -17.204 1.00 97.00 212 ALA A N 1
ATOM 1513 C CA . ALA A 1 212 ? 27.170 5.657 -16.807 1.00 97.00 212 ALA A CA 1
ATOM 1514 C C . ALA A 1 212 ? 27.765 5.301 -15.428 1.00 97.00 212 ALA A C 1
ATOM 1516 O O . ALA A 1 212 ? 28.653 6.012 -14.959 1.00 97.00 212 ALA A O 1
ATOM 1517 N N . GLY A 1 213 ? 27.267 4.258 -14.753 1.00 94.75 213 GLY A N 1
ATOM 1518 C CA . GLY A 1 213 ? 27.744 3.825 -13.437 1.00 94.75 213 GLY A CA 1
ATOM 1519 C C . GLY A 1 213 ? 27.355 4.749 -12.277 1.00 94.75 213 GLY A C 1
ATOM 1520 O O . GLY A 1 213 ? 27.950 4.658 -11.205 1.00 94.75 213 GLY A O 1
ATOM 1521 N N . ARG A 1 214 ? 26.380 5.649 -12.468 1.00 94.50 214 ARG A N 1
ATOM 1522 C CA . ARG A 1 214 ? 25.867 6.547 -11.413 1.00 94.50 214 ARG A CA 1
ATOM 1523 C C . ARG A 1 214 ? 24.801 5.885 -10.542 1.00 94.50 214 ARG A C 1
ATOM 1525 O O . ARG A 1 214 ? 24.678 6.234 -9.372 1.00 94.50 214 ARG A O 1
ATOM 1532 N N . THR A 1 215 ? 24.084 4.919 -11.106 1.00 92.75 215 THR A N 1
ATOM 1533 C CA . THR A 1 215 ? 23.141 4.048 -10.399 1.00 92.75 215 THR A CA 1
ATOM 1534 C C . THR A 1 215 ? 23.615 2.605 -10.561 1.00 92.75 215 THR A C 1
ATOM 1536 O O . THR A 1 215 ? 24.045 2.206 -11.641 1.00 92.75 215 THR A O 1
ATOM 1539 N N . GLN A 1 216 ? 23.564 1.809 -9.494 1.00 90.44 216 GLN A N 1
ATOM 1540 C CA . GLN A 1 216 ? 23.933 0.394 -9.557 1.00 90.44 216 GLN A CA 1
ATOM 1541 C C . GLN A 1 216 ? 22.742 -0.470 -9.969 1.00 90.44 216 GLN A C 1
ATOM 1543 O O . GLN A 1 216 ? 21.605 -0.216 -9.569 1.00 90.44 216 GLN A O 1
ATOM 1548 N N . CYS A 1 217 ? 23.023 -1.544 -10.704 1.00 90.06 217 CYS A N 1
ATOM 1549 C CA . CYS A 1 217 ? 22.071 -2.629 -10.876 1.00 90.06 217 CYS A CA 1
ATOM 1550 C C . CYS A 1 217 ? 21.867 -3.329 -9.536 1.00 90.06 217 CYS A C 1
ATOM 1552 O O . CYS A 1 217 ? 22.732 -4.072 -9.077 1.00 90.06 217 CYS A O 1
ATOM 1554 N N . LEU A 1 218 ? 20.736 -3.057 -8.893 1.00 76.38 218 LEU A N 1
ATOM 1555 C CA . LEU A 1 218 ? 20.349 -3.767 -7.684 1.00 76.38 218 LEU A CA 1
ATOM 1556 C C . LEU A 1 218 ? 19.889 -5.172 -8.066 1.00 76.38 218 LEU A C 1
ATOM 1558 O O . LEU A 1 218 ? 19.053 -5.331 -8.959 1.00 76.38 218 LEU A O 1
ATOM 1562 N N . ASP A 1 219 ? 20.410 -6.183 -7.370 1.00 70.62 219 ASP A N 1
ATOM 1563 C CA . ASP A 1 219 ? 19.802 -7.507 -7.401 1.00 70.62 219 ASP A CA 1
ATOM 1564 C C . ASP A 1 219 ? 18.424 -7.397 -6.718 1.00 70.62 219 ASP A C 1
ATOM 1566 O O . ASP A 1 219 ? 18.359 -7.136 -5.508 1.00 70.62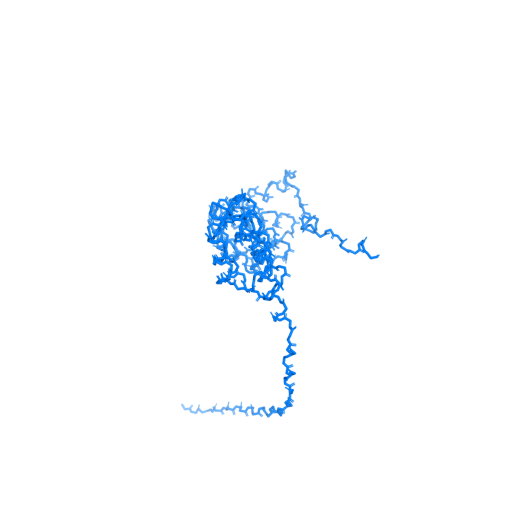 219 ASP A O 1
ATOM 1570 N N . PRO A 1 220 ? 17.311 -7.548 -7.462 1.00 60.34 220 PRO A N 1
ATOM 1571 C CA . PRO A 1 220 ? 15.968 -7.437 -6.899 1.00 60.34 220 PRO A CA 1
ATOM 1572 C C . PRO A 1 220 ? 15.760 -8.388 -5.712 1.00 60.34 220 PRO A C 1
ATOM 1574 O O . PRO A 1 220 ? 15.042 -8.020 -4.780 1.00 60.34 220 PRO A O 1
ATOM 1577 N N . LYS A 1 221 ? 16.437 -9.549 -5.696 1.00 58.91 221 LYS A N 1
ATOM 1578 C CA . LYS A 1 221 ? 16.317 -10.570 -4.643 1.00 58.91 221 LYS A CA 1
ATOM 1579 C C . LYS A 1 221 ? 16.914 -10.130 -3.309 1.00 58.91 221 LYS A C 1
ATOM 1581 O O . LYS A 1 221 ? 16.460 -10.569 -2.261 1.00 58.91 221 LYS A O 1
ATOM 1586 N N . VAL A 1 222 ? 17.896 -9.228 -3.324 1.00 57.06 222 VAL A N 1
ATOM 1587 C CA . VAL A 1 222 ? 18.525 -8.714 -2.094 1.00 57.06 222 VAL A CA 1
ATOM 1588 C C . VAL A 1 222 ? 17.651 -7.639 -1.434 1.00 57.06 222 VAL A C 1
ATOM 1590 O O . VAL A 1 222 ? 17.679 -7.460 -0.219 1.00 57.06 222 VAL A O 1
ATOM 1593 N N . SER A 1 223 ? 16.836 -6.932 -2.221 1.00 51.81 223 SER A N 1
ATOM 1594 C CA . SER A 1 223 ? 16.052 -5.781 -1.751 1.00 51.81 223 SER A CA 1
ATOM 1595 C C . SER A 1 223 ? 14.652 -6.117 -1.224 1.00 51.81 223 SER A C 1
ATOM 1597 O O . SER A 1 223 ? 14.058 -5.299 -0.523 1.00 51.81 223 SER A O 1
ATOM 1599 N N . SER A 1 224 ? 14.117 -7.302 -1.535 1.00 52.94 224 SER A N 1
ATOM 1600 C CA . SER A 1 224 ? 12.763 -7.726 -1.146 1.00 52.94 224 SER A CA 1
ATOM 1601 C C . SER A 1 224 ? 12.656 -8.220 0.300 1.00 52.94 224 SER A C 1
ATOM 1603 O O . SER A 1 224 ? 11.568 -8.592 0.736 1.00 52.94 224 SER A O 1
ATOM 1605 N N . GLY A 1 225 ? 13.751 -8.212 1.067 1.00 49.69 225 GLY A N 1
ATOM 1606 C CA . GLY A 1 225 ? 13.718 -8.649 2.460 1.00 49.69 225 GLY A CA 1
ATOM 1607 C C . GLY A 1 225 ? 13.356 -10.126 2.601 1.00 49.69 225 GLY A C 1
ATOM 1608 O O . GLY A 1 225 ? 12.776 -10.513 3.618 1.00 49.69 225 GLY A O 1
ATOM 1609 N N . GLU A 1 226 ? 13.717 -10.957 1.614 1.00 47.09 226 GLU A N 1
ATOM 1610 C CA . GLU A 1 226 ? 13.786 -12.410 1.772 1.00 47.09 226 GLU A CA 1
ATOM 1611 C C . GLU A 1 226 ? 14.952 -12.733 2.727 1.00 47.09 226 GLU A C 1
ATOM 1613 O O . GLU A 1 226 ? 15.981 -13.295 2.370 1.00 47.09 226 GLU A O 1
ATOM 1618 N N . ILE A 1 227 ? 14.809 -12.290 3.980 1.00 46.69 227 ILE A N 1
ATOM 1619 C CA . ILE A 1 227 ? 15.542 -12.810 5.120 1.00 46.69 227 ILE A CA 1
ATOM 1620 C C . ILE A 1 227 ? 15.146 -14.276 5.157 1.00 46.69 227 ILE A C 1
ATOM 1622 O O . ILE A 1 227 ? 14.007 -14.607 5.492 1.00 46.69 227 ILE A O 1
ATOM 1626 N N . ASP A 1 228 ? 16.074 -15.124 4.734 1.00 46.44 228 ASP A N 1
ATOM 1627 C CA . ASP A 1 228 ? 15.953 -16.570 4.721 1.00 46.44 228 ASP A CA 1
ATOM 1628 C C . ASP A 1 228 ? 15.430 -17.069 6.081 1.00 46.44 228 ASP A C 1
ATOM 1630 O O . ASP A 1 228 ? 16.165 -17.230 7.058 1.00 46.44 228 ASP A O 1
ATOM 1634 N N . ARG A 1 229 ? 14.113 -17.300 6.169 1.00 50.50 229 ARG A N 1
ATOM 1635 C CA . ARG A 1 229 ? 13.451 -17.828 7.372 1.00 50.50 229 ARG A CA 1
ATOM 1636 C C . ARG A 1 229 ? 13.807 -19.300 7.624 1.00 50.50 229 ARG A C 1
ATOM 1638 O O . ARG A 1 229 ? 13.229 -19.907 8.523 1.00 50.50 229 ARG A O 1
ATOM 1645 N N . ARG A 1 230 ? 14.736 -19.904 6.867 1.00 49.97 230 ARG A N 1
ATOM 1646 C CA . ARG A 1 230 ? 15.234 -21.264 7.139 1.00 49.97 230 ARG A CA 1
ATOM 1647 C C . ARG A 1 230 ? 16.246 -21.338 8.281 1.00 49.97 230 ARG A C 1
ATOM 1649 O O . ARG A 1 230 ? 16.550 -22.447 8.700 1.00 49.97 230 ARG A O 1
ATOM 1656 N N . SER A 1 231 ? 16.719 -20.219 8.835 1.00 46.31 231 SER A N 1
ATOM 1657 C CA . SER A 1 231 ? 17.726 -20.238 9.913 1.00 46.31 231 SER A CA 1
ATOM 1658 C C . SER A 1 231 ? 17.169 -20.325 11.353 1.00 46.31 231 SER A C 1
ATOM 1660 O O . SER A 1 231 ? 17.922 -20.097 12.299 1.00 46.31 231 SER A O 1
ATOM 1662 N N . THR A 1 232 ? 15.883 -20.632 11.567 1.00 46.12 232 THR A N 1
ATOM 1663 C CA . THR A 1 232 ? 15.287 -20.735 12.924 1.00 46.12 232 THR A CA 1
ATOM 1664 C C . THR A 1 232 ? 14.516 -22.033 13.198 1.00 46.12 232 THR A C 1
ATOM 1666 O O . THR A 1 232 ? 13.561 -22.031 13.975 1.00 46.12 232 THR A O 1
ATOM 1669 N N . ARG A 1 233 ? 14.928 -23.160 12.606 1.00 46.41 233 ARG A N 1
ATOM 1670 C CA . ARG A 1 233 ? 14.508 -24.493 13.073 1.00 46.41 233 ARG A CA 1
ATOM 1671 C C . ARG A 1 233 ? 15.679 -25.284 13.619 1.00 46.41 233 ARG A C 1
ATOM 1673 O O . ARG A 1 233 ? 16.742 -25.248 12.965 1.00 46.41 233 ARG A O 1
#

pLDDT: mean 86.43, std 16.78, range [39.94, 98.06]

Foldseek 3Di:
DDDDDDDDDDDDDDDDPDPDDPDPDDDPVVVLQVQLVVLLVVLVVCVPPPPQSSLVSLLQSLLSDDDLVRLVVSLVSNPPCSLSSLLSVLVSCLVVVPDDLVRNLVSNPPPLVSQLVSCLSHPDPQLLVSLVSLVSSPVCSLVSNLSSLLVVVLVVDAQVSLVVCLVRCLVNLQRSLLSQLLCCQPVVGHDLPPPPRSNSVSSVVNVVCCVVVVDDNDPSVVVPPPPPPPPPD

Sequence (233 aa):
MRSFAYYATLAALTLGVGCGSPEPAPSAARGVAGAAGAALGMCEQYRNTIPLAYERCLISAARGLPTVEMMTEVCNKTGSLQSDCHSEWVDGRMRVGDLPAATLLAACAPSPDCALTVLDSHPNADVLVQMKLCEAAGRFRGFCIGHAARRWAATEPDAVEIARVMAGANHDADVVGPTVGIMVACRGVGSCPGDGSPVDVACQREADAVRAGRTQCLDPKVSSGEIDRRSTR